Protein AF-A0A2S6U180-F1 (afdb_monomer_lite)

Secondary structure (DSSP, 8-state):
--------HHHHHHHHHHHHHHHHHHHHHHHHHHHHHHTTTS-TT-TT--HHHHHHHHHHHHHHHHHHHHHHHHHHHHHHHHHHHTT--HHHHHHHHHHHHHHHHHHHHHTTHHHHHHHHHHHHHHHHHHHHHHHHHHHHH-HHHHHTTT--PPPPPP-THHHH-PPSPPTT-PPPHHHHHHH--

Radius of gyration: 29.42 Å; chains: 1; bounding box: 78×48×86 Å

pLDDT: mean 75.54, std 15.7, range [37.44, 96.5]

Structure (mmCIF, N/CA/C/O backbone):
data_AF-A0A2S6U180-F1
#
_entry.id   AF-A0A2S6U180-F1
#
loop_
_atom_site.group_PDB
_atom_site.id
_atom_site.type_symbol
_atom_site.label_atom_id
_atom_site.label_alt_id
_atom_site.label_comp_id
_atom_site.label_asym_id
_atom_site.label_entity_id
_atom_site.label_seq_id
_atom_site.pdbx_PDB_ins_code
_atom_site.Cartn_x
_atom_site.Cartn_y
_atom_site.Cartn_z
_atom_site.occupancy
_atom_site.B_iso_or_equiv
_atom_site.auth_seq_id
_atom_site.auth_comp_id
_atom_site.auth_asym_id
_atom_site.auth_atom_id
_atom_site.pdbx_PDB_model_num
ATOM 1 N N . MET A 1 1 ? 51.887 -27.624 -37.334 1.00 37.44 1 MET A N 1
ATOM 2 C CA . MET A 1 1 ? 51.606 -26.177 -37.269 1.00 37.44 1 MET A CA 1
ATOM 3 C C . MET A 1 1 ? 50.260 -26.034 -36.567 1.00 37.44 1 MET A C 1
ATOM 5 O O . MET A 1 1 ? 49.251 -26.370 -37.163 1.00 37.44 1 MET A O 1
ATOM 9 N N . ARG A 1 2 ? 50.251 -25.759 -35.254 1.00 38.06 2 ARG A N 1
ATOM 10 C CA . ARG A 1 2 ? 49.013 -25.560 -34.478 1.00 38.06 2 ARG A CA 1
ATOM 11 C C . ARG A 1 2 ? 48.695 -24.070 -34.531 1.00 38.06 2 ARG A C 1
ATOM 13 O O . ARG A 1 2 ? 49.403 -23.289 -33.900 1.00 38.06 2 ARG A O 1
ATOM 20 N N . GLU A 1 3 ? 47.698 -23.695 -35.321 1.00 40.91 3 GLU A N 1
ATOM 21 C CA . GLU A 1 3 ? 47.130 -22.348 -35.304 1.00 40.91 3 GLU A CA 1
ATOM 22 C C . GLU A 1 3 ? 46.509 -22.102 -33.927 1.00 40.91 3 GLU A C 1
ATOM 24 O O . GLU A 1 3 ? 45.596 -22.806 -33.494 1.00 40.91 3 GLU A O 1
ATOM 29 N N . LYS A 1 4 ? 47.068 -21.136 -33.196 1.00 45.94 4 LYS A N 1
ATOM 30 C CA . LYS A 1 4 ? 46.439 -20.596 -31.997 1.00 45.94 4 LYS A CA 1
ATOM 31 C C . LYS A 1 4 ? 45.227 -19.794 -32.455 1.00 45.94 4 LYS A C 1
ATOM 33 O O . LYS A 1 4 ? 45.378 -18.685 -32.953 1.00 45.94 4 LYS A O 1
ATOM 38 N N . MET A 1 5 ? 44.044 -20.358 -32.251 1.00 46.09 5 MET A N 1
ATOM 39 C CA . MET A 1 5 ? 42.786 -19.624 -32.263 1.00 46.09 5 MET A CA 1
ATOM 40 C C . MET A 1 5 ? 42.813 -18.674 -31.058 1.00 46.09 5 MET A C 1
ATOM 42 O O . MET A 1 5 ? 42.493 -19.055 -29.933 1.00 46.09 5 MET A O 1
ATOM 46 N N . SER A 1 6 ? 43.340 -17.468 -31.271 1.00 44.34 6 SER A N 1
ATOM 47 C CA . SER A 1 6 ? 43.267 -16.380 -30.301 1.00 44.34 6 SER A CA 1
ATOM 48 C C . SER A 1 6 ? 41.838 -15.868 -30.334 1.00 44.34 6 SER A C 1
ATOM 50 O O . SER A 1 6 ? 41.501 -15.018 -31.150 1.00 44.34 6 SER A O 1
ATOM 52 N N . VAL A 1 7 ? 40.987 -16.462 -29.504 1.00 49.31 7 VAL A N 1
ATOM 53 C CA . VAL A 1 7 ? 39.642 -15.950 -29.265 1.00 49.31 7 VAL A CA 1
ATOM 54 C C . VAL A 1 7 ? 39.806 -14.557 -28.669 1.00 49.31 7 VAL A C 1
ATOM 56 O O . VAL A 1 7 ? 40.438 -14.402 -27.624 1.00 49.31 7 VAL A O 1
ATOM 59 N N . ASP A 1 8 ? 39.319 -13.549 -29.384 1.00 47.88 8 ASP A N 1
ATOM 60 C CA . ASP A 1 8 ? 39.367 -12.168 -28.936 1.00 47.88 8 ASP A CA 1
ATOM 61 C C . ASP A 1 8 ? 38.451 -12.008 -27.718 1.00 47.88 8 ASP A C 1
ATOM 63 O O . ASP A 1 8 ? 37.224 -11.995 -27.814 1.00 47.88 8 ASP A O 1
ATOM 67 N N . VAL A 1 9 ? 39.068 -11.969 -26.539 1.00 48.19 9 VAL A N 1
ATOM 68 C CA . VAL A 1 9 ? 38.379 -11.913 -25.246 1.00 48.19 9 VAL A CA 1
ATOM 69 C C . VAL A 1 9 ? 37.598 -10.600 -25.095 1.00 48.19 9 VAL A C 1
ATOM 71 O O . VAL A 1 9 ? 36.636 -10.552 -24.332 1.00 48.19 9 VAL A O 1
ATOM 74 N N . SER A 1 10 ? 37.956 -9.553 -25.850 1.00 51.66 10 SER A N 1
ATOM 75 C CA . SER A 1 10 ? 37.253 -8.267 -25.824 1.00 51.66 10 SER A CA 1
ATOM 76 C C . SER A 1 10 ? 35.822 -8.360 -26.380 1.00 51.66 10 SER A C 1
ATOM 78 O O . SER A 1 10 ? 34.905 -7.857 -25.734 1.00 51.66 10 SER A O 1
ATOM 80 N N . ASN A 1 11 ? 35.596 -9.124 -27.458 1.00 53.97 11 ASN A N 1
ATOM 81 C CA . ASN A 1 11 ? 34.254 -9.392 -28.000 1.00 53.97 11 ASN A CA 1
ATOM 82 C C . ASN A 1 11 ? 33.385 -10.243 -27.060 1.00 53.97 11 ASN A C 1
ATOM 84 O O . ASN A 1 11 ? 32.184 -10.016 -26.954 1.00 53.97 11 ASN A O 1
ATOM 88 N N . ILE A 1 12 ? 33.981 -11.196 -26.329 1.00 53.19 12 ILE A N 1
ATOM 89 C CA . ILE A 1 12 ? 33.243 -12.035 -25.363 1.00 53.19 12 ILE A CA 1
ATOM 90 C C . ILE A 1 12 ? 32.713 -11.199 -24.194 1.00 53.19 12 ILE A C 1
ATOM 92 O O . ILE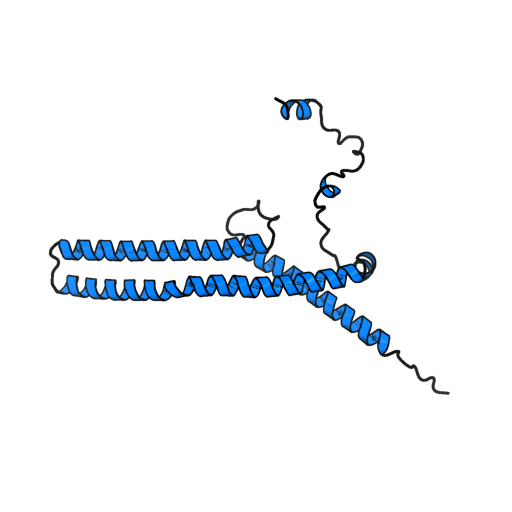 A 1 12 ? 31.620 -11.458 -23.686 1.00 53.19 12 ILE A O 1
ATOM 96 N N . HIS A 1 13 ? 33.487 -10.210 -23.739 1.00 59.34 13 HIS A N 1
ATOM 97 C CA . HIS A 1 13 ? 33.041 -9.304 -22.683 1.00 59.34 13 HIS A CA 1
ATOM 98 C C . HIS A 1 13 ? 31.853 -8.449 -23.130 1.00 59.34 13 HIS A C 1
ATOM 100 O O . HIS A 1 13 ? 30.951 -8.229 -22.323 1.00 59.34 13 HIS A O 1
ATOM 106 N N . ASP A 1 14 ? 31.827 -8.048 -24.400 1.00 72.94 14 ASP A N 1
ATOM 107 C CA . ASP A 1 14 ? 30.761 -7.231 -24.978 1.00 72.94 14 ASP A CA 1
ATOM 108 C C . ASP A 1 14 ? 29.481 -8.049 -25.233 1.00 72.94 14 ASP A C 1
ATOM 110 O O . ASP A 1 14 ? 28.389 -7.635 -24.853 1.00 72.94 14 ASP A O 1
ATOM 114 N N . GLU A 1 15 ? 29.598 -9.277 -25.754 1.00 75.56 15 GLU A N 1
ATOM 115 C CA . GLU A 1 15 ? 28.458 -10.197 -25.915 1.00 75.56 15 GLU A CA 1
ATOM 116 C C . GLU A 1 15 ? 27.846 -10.613 -24.574 1.00 75.56 15 GLU A C 1
ATOM 118 O O . GLU A 1 15 ? 26.622 -10.678 -24.429 1.00 75.56 15 GLU A O 1
ATOM 123 N N . ARG A 1 16 ? 28.684 -10.871 -23.565 1.00 77.62 16 ARG A N 1
ATOM 124 C CA . ARG A 1 16 ? 28.202 -11.206 -22.225 1.00 77.62 16 ARG A CA 1
ATOM 125 C C . ARG A 1 16 ? 27.516 -10.012 -21.569 1.00 77.62 16 ARG A C 1
ATOM 127 O O . ARG A 1 16 ? 26.445 -10.184 -20.999 1.00 77.62 16 ARG A O 1
ATOM 134 N N . LEU A 1 17 ? 28.101 -8.817 -21.658 1.00 79.31 17 LEU A N 1
ATOM 135 C CA . LEU A 1 17 ? 27.483 -7.592 -21.146 1.00 79.31 17 LEU A CA 1
ATOM 136 C C . LEU A 1 17 ? 26.146 -7.313 -21.846 1.00 79.31 17 LEU A C 1
ATOM 138 O O . LEU A 1 17 ? 25.161 -6.991 -21.182 1.00 79.31 17 LEU A O 1
ATOM 142 N N . ARG A 1 18 ? 26.098 -7.522 -23.166 1.00 74.81 18 ARG A N 1
ATOM 143 C CA . ARG A 1 18 ? 24.877 -7.446 -23.969 1.00 74.81 18 ARG A CA 1
ATOM 144 C C . ARG A 1 18 ? 23.807 -8.401 -23.457 1.00 74.81 18 ARG A C 1
ATOM 146 O O . ARG A 1 18 ? 22.694 -7.970 -23.171 1.00 74.81 18 ARG A O 1
ATOM 153 N N . SER A 1 19 ? 24.152 -9.672 -23.273 1.00 81.88 19 SER A N 1
ATOM 154 C CA . SER A 1 19 ? 23.222 -10.664 -22.730 1.00 81.88 19 SER A CA 1
ATOM 155 C C . SER A 1 19 ? 22.696 -10.277 -21.345 1.00 81.88 19 SER A C 1
ATOM 157 O O . SER A 1 19 ? 21.508 -10.451 -21.091 1.00 81.88 19 SER A O 1
ATOM 159 N N . GLU A 1 20 ? 23.538 -9.744 -20.457 1.00 82.69 20 GLU A N 1
ATOM 160 C CA . GLU A 1 20 ? 23.117 -9.356 -19.104 1.00 82.69 20 GLU A CA 1
ATOM 161 C C . GLU A 1 20 ? 22.152 -8.161 -19.101 1.00 82.69 20 GLU A C 1
ATOM 163 O O . GLU A 1 20 ? 21.172 -8.172 -18.360 1.00 82.69 20 GLU A O 1
ATOM 168 N N . ILE A 1 21 ? 22.371 -7.151 -19.946 1.00 82.06 21 ILE A N 1
ATOM 169 C CA . ILE A 1 21 ? 21.459 -5.996 -20.047 1.00 82.06 21 ILE A CA 1
ATOM 170 C C . ILE A 1 21 ? 20.120 -6.412 -20.661 1.00 82.06 21 ILE A C 1
ATOM 172 O O . ILE A 1 21 ? 19.075 -5.972 -20.189 1.00 82.06 21 ILE A O 1
ATOM 176 N N . LEU A 1 22 ? 20.130 -7.302 -21.658 1.00 80.81 22 LEU A N 1
ATOM 177 C CA . LEU A 1 22 ? 18.902 -7.848 -22.242 1.00 80.81 22 LEU A CA 1
ATOM 178 C C . LEU A 1 22 ? 18.111 -8.678 -21.224 1.00 80.81 22 LEU A C 1
ATOM 180 O O . LEU A 1 22 ? 16.896 -8.523 -21.117 1.00 80.81 22 LEU A O 1
ATOM 184 N N . ASN A 1 23 ? 18.796 -9.498 -20.422 1.00 83.94 23 ASN A N 1
ATOM 185 C CA . ASN A 1 23 ? 18.167 -10.205 -19.309 1.00 83.94 23 ASN A CA 1
ATOM 186 C C . ASN A 1 23 ? 17.554 -9.211 -18.315 1.00 83.94 23 ASN A C 1
ATOM 188 O O . ASN A 1 23 ? 16.398 -9.362 -17.926 1.00 83.94 23 ASN A O 1
ATOM 192 N N . LEU A 1 24 ? 18.308 -8.180 -17.920 1.00 85.31 24 LEU A N 1
ATOM 193 C CA . LEU A 1 24 ? 17.847 -7.162 -16.978 1.00 85.31 24 LEU A CA 1
ATOM 194 C C . LEU A 1 24 ? 16.605 -6.434 -17.508 1.00 85.31 24 LEU A C 1
ATOM 196 O O . LEU A 1 24 ? 15.659 -6.235 -16.754 1.00 85.31 24 LEU A O 1
ATOM 200 N N . PHE A 1 25 ? 16.568 -6.118 -18.800 1.00 83.56 25 PHE A N 1
ATOM 201 C CA . PHE A 1 25 ? 15.406 -5.531 -19.459 1.00 83.56 25 PHE A CA 1
ATOM 202 C C . PHE A 1 25 ? 14.182 -6.447 -19.460 1.00 83.56 25 PHE A C 1
ATOM 204 O O . PHE A 1 25 ? 13.083 -6.019 -19.122 1.00 83.56 25 PHE A O 1
ATOM 211 N N . GLN A 1 26 ? 14.350 -7.726 -19.791 1.00 83.62 26 GLN A N 1
ATOM 212 C CA . GLN A 1 26 ? 13.243 -8.682 -19.715 1.00 83.62 26 GLN A CA 1
ATOM 213 C C . GLN A 1 26 ? 12.707 -8.798 -18.282 1.00 83.62 26 GLN A C 1
ATOM 215 O O . GLN A 1 26 ? 11.494 -8.856 -18.074 1.00 83.62 26 GLN A O 1
ATOM 220 N N . TYR A 1 27 ? 13.595 -8.769 -17.283 1.00 85.81 27 TYR A N 1
ATOM 221 C CA . TYR A 1 27 ? 13.196 -8.727 -15.879 1.00 85.81 27 TYR A CA 1
ATOM 222 C C . TYR A 1 27 ? 12.442 -7.444 -15.517 1.00 85.81 27 TYR A C 1
ATOM 224 O O . TYR A 1 27 ? 11.446 -7.537 -14.796 1.00 85.81 27 TYR A O 1
ATOM 232 N N . THR A 1 28 ? 12.861 -6.268 -16.003 1.00 83.19 28 THR A N 1
ATOM 233 C CA . THR A 1 28 ? 12.114 -5.027 -15.748 1.00 83.19 28 THR A CA 1
ATOM 234 C C . THR A 1 28 ? 10.736 -5.066 -16.403 1.00 83.19 28 THR A C 1
ATOM 236 O O . THR A 1 28 ? 9.760 -4.734 -15.737 1.00 83.19 28 THR A O 1
ATOM 239 N N . GLN A 1 29 ? 10.603 -5.562 -17.640 1.00 81.06 29 GLN A N 1
ATOM 240 C CA . GLN A 1 29 ? 9.292 -5.691 -18.293 1.00 81.06 29 GLN A CA 1
ATOM 241 C C . GLN A 1 29 ? 8.362 -6.658 -17.552 1.00 81.06 29 GLN A C 1
ATOM 243 O O . GLN A 1 29 ? 7.226 -6.301 -17.245 1.00 81.06 29 GLN A O 1
ATOM 248 N N . ARG A 1 30 ? 8.854 -7.842 -17.170 1.00 84.00 30 ARG A N 1
ATOM 249 C CA . ARG A 1 30 ? 8.071 -8.799 -16.375 1.00 84.00 30 ARG A CA 1
ATOM 250 C C . ARG A 1 30 ? 7.596 -8.195 -15.052 1.00 84.00 30 ARG A C 1
ATOM 252 O O . ARG A 1 30 ? 6.460 -8.400 -14.642 1.00 84.00 30 ARG A O 1
ATOM 259 N N . MET A 1 31 ? 8.455 -7.433 -14.381 1.00 82.75 31 MET A N 1
ATOM 260 C CA . MET A 1 31 ? 8.093 -6.751 -13.141 1.00 82.75 31 MET A CA 1
ATOM 261 C C . MET A 1 31 ? 6.966 -5.731 -13.351 1.00 82.75 31 MET A C 1
ATOM 263 O O . MET A 1 31 ? 6.072 -5.644 -12.510 1.00 82.75 31 MET A O 1
ATOM 267 N N . ARG A 1 32 ? 6.964 -4.989 -14.469 1.00 76.38 32 ARG A N 1
ATOM 268 C CA . ARG A 1 32 ? 5.857 -4.080 -14.814 1.00 76.38 32 ARG A CA 1
ATOM 269 C C . ARG A 1 32 ? 4.537 -4.830 -14.950 1.00 76.38 32 ARG A C 1
ATOM 271 O O . ARG A 1 32 ? 3.523 -4.367 -14.438 1.00 76.38 32 ARG A O 1
ATOM 278 N N . GLU A 1 33 ? 4.554 -5.983 -15.614 1.00 79.56 33 GLU A N 1
ATOM 279 C CA . GLU A 1 33 ? 3.367 -6.828 -15.771 1.00 79.56 33 GLU A CA 1
ATOM 280 C C . GLU A 1 33 ? 2.856 -7.347 -14.423 1.00 79.56 33 GLU A C 1
ATOM 282 O O . GLU A 1 33 ? 1.653 -7.308 -14.169 1.00 79.56 33 GLU A O 1
ATOM 287 N N . GLU A 1 34 ? 3.756 -7.784 -13.539 1.00 80.94 34 GLU A N 1
ATOM 288 C CA . GLU A 1 34 ? 3.396 -8.245 -12.194 1.00 80.94 34 GLU A CA 1
ATOM 289 C C . GLU A 1 34 ? 2.771 -7.111 -11.355 1.00 80.94 34 GLU A C 1
ATOM 291 O O . GLU A 1 34 ? 1.741 -7.328 -10.717 1.00 80.94 34 GLU A O 1
ATOM 296 N N . ILE A 1 35 ? 3.317 -5.886 -11.403 1.00 76.88 35 ILE A N 1
ATOM 297 C CA . ILE A 1 35 ? 2.742 -4.716 -10.705 1.00 76.88 35 ILE A CA 1
ATOM 298 C C . ILE A 1 35 ? 1.373 -4.335 -11.287 1.00 76.88 35 ILE A C 1
ATOM 300 O O . ILE A 1 35 ? 0.445 -4.033 -10.532 1.00 76.88 35 ILE A O 1
ATOM 304 N N . ALA A 1 36 ? 1.215 -4.396 -12.610 1.00 73.12 36 ALA A N 1
ATOM 305 C CA . ALA A 1 36 ? -0.061 -4.116 -13.264 1.00 73.12 36 ALA A CA 1
ATOM 306 C C . ALA A 1 36 ? -1.157 -5.104 -12.856 1.00 73.12 36 ALA A C 1
ATOM 308 O O . ALA A 1 36 ? -2.298 -4.706 -12.627 1.00 73.12 36 ALA A O 1
ATOM 309 N N . GLN A 1 37 ? -0.809 -6.381 -12.696 1.00 76.62 37 GLN A N 1
ATOM 310 C CA . GLN A 1 37 ? -1.750 -7.409 -12.249 1.00 76.62 37 GLN A CA 1
ATOM 311 C C . GLN A 1 37 ? -2.187 -7.228 -10.788 1.00 76.62 37 GLN A C 1
ATOM 313 O O . GLN A 1 37 ? -3.317 -7.578 -10.458 1.00 76.62 37 GLN A O 1
ATOM 318 N N . MET A 1 38 ? -1.345 -6.657 -9.917 1.00 71.56 38 MET A N 1
ATOM 319 C CA . MET A 1 38 ? -1.708 -6.405 -8.512 1.00 71.56 38 MET A CA 1
ATOM 320 C C . MET A 1 38 ? -2.835 -5.371 -8.356 1.00 71.56 38 MET A C 1
ATOM 322 O O . MET A 1 38 ? -3.596 -5.455 -7.397 1.00 71.56 38 MET A O 1
ATOM 326 N N . ASN A 1 39 ? -2.964 -4.428 -9.296 1.00 62.00 39 ASN A N 1
ATOM 327 C CA . ASN A 1 39 ? -4.003 -3.389 -9.281 1.00 62.00 39 ASN A CA 1
ATOM 328 C C . ASN A 1 39 ? -5.239 -3.700 -10.114 1.00 62.00 39 ASN A C 1
ATOM 330 O O . ASN A 1 39 ? -6.178 -2.908 -10.103 1.00 62.00 39 ASN A O 1
ATOM 334 N N . ALA A 1 40 ? -5.271 -4.822 -10.834 1.00 59.56 40 ALA A N 1
ATOM 335 C CA . ALA A 1 40 ? -6.365 -5.170 -11.743 1.00 59.56 40 ALA A CA 1
ATOM 336 C C . ALA A 1 40 ? -7.684 -5.533 -11.020 1.00 59.56 40 ALA A C 1
ATOM 338 O O . ALA A 1 40 ? -8.483 -6.313 -11.531 1.00 59.56 40 ALA A O 1
ATOM 339 N N . VAL A 1 41 ? -7.906 -5.001 -9.817 1.00 52.28 41 VAL A N 1
ATOM 340 C CA . VAL A 1 41 ? -9.039 -5.318 -8.954 1.00 52.28 41 VAL A CA 1
ATOM 341 C C . VAL A 1 41 ? -10.326 -4.599 -9.381 1.00 52.28 41 VAL A C 1
ATOM 343 O O . VAL A 1 41 ? -11.371 -5.048 -8.931 1.00 52.28 41 VAL A O 1
ATOM 346 N N . ASP A 1 42 ? -10.334 -3.581 -10.266 1.00 48.81 4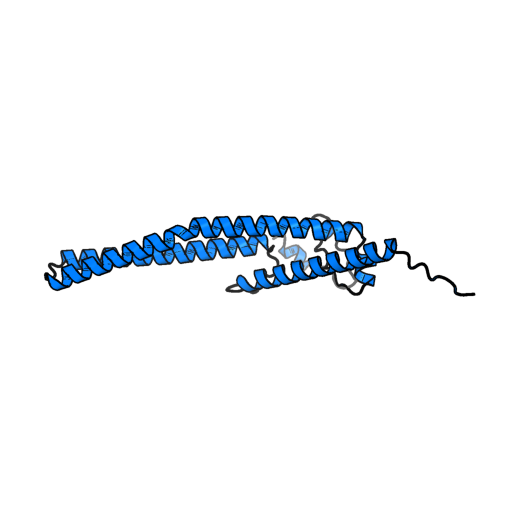2 ASP A N 1
ATOM 347 C CA . ASP A 1 42 ? -11.633 -2.937 -10.582 1.00 48.81 42 ASP A CA 1
ATOM 348 C C . ASP A 1 42 ? -11.858 -2.220 -11.933 1.00 48.81 42 ASP A C 1
ATOM 350 O O . ASP A 1 42 ? -12.924 -1.638 -12.114 1.00 48.81 42 ASP A O 1
ATOM 354 N N . ASP A 1 43 ? -10.957 -2.244 -12.926 1.00 45.75 43 ASP A N 1
ATOM 355 C CA . ASP A 1 43 ? -11.333 -1.694 -14.246 1.00 45.75 43 ASP A CA 1
ATOM 356 C C . ASP A 1 43 ? -10.542 -2.302 -15.414 1.00 45.75 43 ASP A C 1
ATOM 358 O O . ASP A 1 43 ? -9.318 -2.202 -15.494 1.00 45.75 43 ASP A O 1
ATOM 362 N N . GLU A 1 44 ? -11.248 -2.889 -16.385 1.00 48.84 44 GLU A N 1
ATOM 363 C CA . GLU A 1 44 ? -10.671 -3.302 -17.675 1.00 48.84 44 GLU A CA 1
ATOM 364 C C . GLU A 1 44 ? -10.176 -2.090 -18.500 1.00 48.84 44 GLU A C 1
ATOM 366 O O . GLU A 1 44 ? -9.504 -2.260 -19.522 1.00 48.84 44 GLU A O 1
ATOM 371 N N . ARG A 1 45 ? -10.480 -0.853 -18.070 1.00 47.00 45 ARG A N 1
ATOM 372 C CA . ARG A 1 45 ? -10.145 0.390 -18.785 1.00 47.00 45 ARG A CA 1
ATOM 373 C C . ARG A 1 45 ? -8.782 1.001 -18.442 1.00 47.00 45 ARG A C 1
ATOM 375 O O . ARG A 1 45 ? -8.314 1.835 -19.215 1.00 47.00 45 ARG A O 1
ATOM 382 N N . THR A 1 46 ? -8.093 0.581 -17.381 1.00 48.03 46 THR A N 1
ATOM 383 C CA . THR A 1 46 ? -6.809 1.178 -16.936 1.00 48.03 46 THR A CA 1
ATOM 384 C C . THR A 1 46 ? -5.561 0.435 -17.418 1.00 48.03 46 THR A C 1
ATOM 386 O O . THR A 1 46 ? -4.481 0.518 -16.836 1.00 48.03 46 THR A O 1
ATOM 389 N N . ARG A 1 47 ? -5.645 -0.243 -18.567 1.00 49.50 47 ARG A N 1
ATOM 390 C CA . ARG A 1 47 ? -4.487 -0.925 -19.174 1.00 49.50 47 ARG A CA 1
ATOM 391 C C . ARG A 1 47 ? -3.399 0.037 -19.703 1.00 49.50 47 ARG A C 1
ATOM 393 O O . ARG A 1 47 ? -2.330 -0.421 -20.096 1.00 49.50 47 ARG A O 1
ATOM 400 N N . PHE A 1 48 ? -3.654 1.350 -19.701 1.00 48.81 48 PHE A N 1
ATOM 401 C CA . PHE A 1 48 ? -2.722 2.398 -20.151 1.00 48.81 48 PHE A CA 1
ATOM 402 C C . PHE A 1 48 ? -2.101 3.232 -19.018 1.00 48.81 48 PHE A C 1
ATOM 404 O O . PHE A 1 48 ? -1.409 4.210 -19.295 1.00 48.81 48 PHE A O 1
ATOM 411 N N . GLU A 1 49 ? -2.317 2.871 -17.753 1.00 56.31 49 GLU A N 1
ATOM 412 C CA . GLU A 1 49 ? -1.683 3.586 -16.645 1.00 56.31 49 GLU A CA 1
ATOM 413 C C . GLU A 1 49 ? -0.199 3.233 -16.530 1.00 56.31 49 GLU A C 1
ATOM 415 O O . GLU A 1 49 ? 0.219 2.081 -16.679 1.00 56.31 49 GLU A O 1
ATOM 420 N N . SER A 1 50 ? 0.621 4.248 -16.262 1.00 68.62 50 SER A N 1
ATOM 421 C CA . SER A 1 50 ? 2.024 4.027 -15.930 1.00 68.62 50 SER A CA 1
ATOM 422 C C . SER A 1 50 ? 2.129 3.176 -14.662 1.00 68.62 50 SER A C 1
ATOM 424 O O . SER A 1 50 ? 1.307 3.273 -13.752 1.00 68.62 50 SER A O 1
ATOM 426 N N . VAL A 1 51 ? 3.189 2.377 -14.557 1.00 67.56 51 VAL A N 1
ATOM 427 C CA . VAL A 1 51 ? 3.440 1.534 -13.374 1.00 67.56 51 VAL A CA 1
ATOM 428 C C . VAL A 1 51 ? 3.539 2.373 -12.091 1.00 67.56 51 VAL A C 1
ATOM 430 O O . VAL A 1 51 ? 3.183 1.907 -11.012 1.00 67.56 51 VAL A O 1
ATOM 433 N N . ALA A 1 52 ? 3.951 3.640 -12.209 1.00 71.56 52 ALA A N 1
ATOM 434 C CA . ALA A 1 52 ? 3.939 4.600 -11.110 1.00 71.56 52 ALA A CA 1
ATOM 435 C C . ALA A 1 52 ? 2.517 4.898 -10.600 1.00 71.56 52 ALA A C 1
ATOM 437 O O . ALA A 1 52 ? 2.281 4.827 -9.398 1.00 71.56 52 ALA A O 1
ATOM 438 N N . GLN A 1 53 ? 1.564 5.167 -11.501 1.00 73.88 53 GLN A N 1
ATOM 439 C CA . GLN A 1 53 ? 0.159 5.409 -11.140 1.00 73.88 53 GLN A CA 1
ATOM 440 C C . GLN A 1 53 ? -0.479 4.177 -10.499 1.00 73.88 53 GLN A C 1
ATOM 442 O O . GLN A 1 53 ? -1.176 4.290 -9.495 1.00 73.88 53 GLN A O 1
ATOM 447 N N . GLN A 1 54 ? -0.176 2.999 -11.042 1.00 72.25 54 GLN A N 1
ATOM 448 C CA . GLN A 1 54 ? -0.604 1.729 -10.470 1.00 72.25 54 GLN A CA 1
ATOM 449 C C . GLN A 1 54 ? -0.075 1.572 -9.038 1.00 72.25 54 GLN A C 1
ATOM 451 O O . GLN A 1 54 ? -0.831 1.260 -8.123 1.00 72.25 54 GLN A O 1
ATOM 456 N N . LEU A 1 55 ? 1.207 1.827 -8.780 1.00 77.75 55 LEU A N 1
ATOM 457 C CA . LEU A 1 55 ? 1.724 1.707 -7.418 1.00 77.75 55 LEU A CA 1
ATOM 458 C C . LEU A 1 55 ? 1.112 2.732 -6.452 1.00 77.75 55 LEU A C 1
ATOM 460 O O . LEU A 1 55 ? 0.805 2.375 -5.314 1.00 77.75 55 LEU A O 1
ATOM 464 N N . ASP A 1 56 ? 0.914 3.976 -6.891 1.00 81.88 56 ASP A N 1
ATOM 465 C CA . ASP A 1 56 ? 0.226 4.989 -6.086 1.00 81.88 56 ASP A CA 1
ATOM 466 C C . ASP A 1 56 ? -1.201 4.535 -5.738 1.00 81.88 56 ASP A C 1
ATOM 468 O O . ASP A 1 56 ? -1.648 4.721 -4.604 1.00 81.88 56 ASP A O 1
ATOM 472 N N . ALA A 1 57 ? -1.886 3.854 -6.665 1.00 82.62 57 ALA A N 1
ATOM 473 C CA . ALA A 1 57 ? -3.180 3.233 -6.403 1.00 82.62 57 ALA A CA 1
ATOM 474 C C . ALA A 1 57 ? -3.098 2.116 -5.345 1.00 82.62 57 ALA A C 1
ATOM 476 O O . ALA A 1 57 ? -3.963 2.070 -4.473 1.00 82.62 57 ALA A O 1
ATOM 477 N N . ILE A 1 58 ? -2.048 1.279 -5.333 1.00 81.31 58 ILE A N 1
ATOM 478 C CA . ILE A 1 58 ? -1.836 0.261 -4.276 1.00 81.31 58 ILE A CA 1
ATOM 479 C C . ILE A 1 58 ? -1.659 0.928 -2.917 1.00 81.31 58 ILE A C 1
ATOM 481 O O . ILE A 1 58 ? -2.292 0.521 -1.939 1.00 81.31 58 ILE A O 1
ATOM 485 N N . VAL A 1 59 ? -0.772 1.926 -2.838 1.00 85.88 59 VAL A N 1
ATOM 486 C CA . VAL A 1 59 ? -0.487 2.632 -1.582 1.00 85.88 59 VAL A CA 1
ATOM 487 C C . VAL A 1 59 ? -1.770 3.266 -1.059 1.00 85.88 59 VAL A C 1
ATOM 489 O O . VAL A 1 59 ? -2.136 3.018 0.088 1.00 85.88 59 VAL A O 1
ATOM 492 N N . LYS A 1 60 ? -2.504 3.968 -1.926 1.00 85.06 60 LYS A N 1
ATOM 493 C CA . LYS A 1 60 ? -3.776 4.597 -1.579 1.00 85.06 60 LYS A CA 1
ATOM 494 C C . LYS A 1 60 ? -4.847 3.586 -1.171 1.00 85.06 60 LYS A C 1
ATOM 496 O O . LYS A 1 60 ? -5.469 3.756 -0.135 1.00 85.06 60 LYS A O 1
ATOM 501 N N . SER A 1 61 ? -5.029 2.502 -1.924 1.00 85.00 61 SER A N 1
ATOM 502 C CA . SER A 1 61 ? -5.982 1.440 -1.574 1.00 85.00 61 SER A CA 1
ATOM 503 C C . SER A 1 61 ? -5.659 0.821 -0.210 1.00 85.00 61 SER A C 1
ATOM 505 O O . SER A 1 61 ? -6.555 0.530 0.580 1.00 85.00 61 SER A O 1
ATOM 507 N N . THR A 1 62 ? -4.369 0.681 0.106 1.00 85.44 62 THR A N 1
ATOM 508 C CA . THR A 1 62 ? -3.911 0.188 1.410 1.00 85.44 62 THR A CA 1
ATOM 509 C C . THR A 1 62 ? -4.161 1.206 2.532 1.00 85.44 62 THR A C 1
ATOM 511 O O . THR A 1 62 ? -4.536 0.806 3.637 1.00 85.44 62 THR A O 1
ATOM 514 N N . GLU A 1 63 ? -3.978 2.505 2.272 1.00 88.56 63 GLU A N 1
ATOM 515 C CA . GLU A 1 63 ? -4.340 3.593 3.198 1.00 88.56 63 GLU A CA 1
ATOM 516 C C . GLU A 1 63 ? -5.847 3.607 3.462 1.00 88.56 63 GLU A C 1
ATOM 518 O O . GLU A 1 63 ? -6.265 3.569 4.617 1.00 88.56 63 GLU A O 1
ATOM 523 N N . ASP A 1 64 ? -6.662 3.565 2.409 1.00 89.00 64 ASP A N 1
ATOM 524 C CA . ASP A 1 64 ? -8.123 3.574 2.492 1.00 89.00 64 ASP A CA 1
ATOM 525 C C . ASP A 1 64 ? -8.644 2.353 3.265 1.00 89.00 64 ASP A C 1
ATOM 527 O O . ASP A 1 64 ? -9.479 2.488 4.162 1.00 89.00 64 ASP A O 1
ATOM 531 N N . ALA A 1 65 ? -8.102 1.160 2.998 1.00 88.69 65 ALA A N 1
ATOM 532 C CA . ALA A 1 65 ? -8.428 -0.044 3.759 1.00 88.69 65 ALA A CA 1
ATOM 533 C C . ALA A 1 65 ? -8.044 0.080 5.244 1.00 88.69 65 ALA A C 1
ATOM 535 O O . ALA A 1 65 ? -8.790 -0.369 6.116 1.00 88.69 65 ALA A O 1
ATOM 536 N N . THR A 1 66 ? -6.901 0.701 5.547 1.00 91.50 66 THR A N 1
ATOM 537 C CA . THR A 1 66 ? -6.450 0.916 6.930 1.00 91.50 66 THR A CA 1
ATOM 538 C C . THR A 1 66 ? -7.344 1.918 7.652 1.00 91.50 66 THR A C 1
ATOM 540 O O . THR A 1 66 ? -7.763 1.648 8.776 1.00 91.50 66 THR A O 1
ATOM 543 N N . ASN A 1 67 ? -7.702 3.023 6.997 1.00 90.56 67 ASN A N 1
ATOM 544 C CA . ASN A 1 67 ? -8.648 4.007 7.522 1.00 90.56 67 ASN A CA 1
ATOM 545 C C . ASN A 1 67 ? -10.010 3.366 7.797 1.00 90.56 67 ASN A C 1
ATOM 547 O O . ASN A 1 67 ? -10.550 3.532 8.886 1.00 90.56 67 ASN A O 1
ATOM 551 N N . GLY A 1 68 ? -10.511 2.537 6.876 1.00 92.94 68 GLY A N 1
ATOM 552 C CA . GLY A 1 68 ? -11.746 1.784 7.088 1.00 92.94 68 GLY A CA 1
ATOM 553 C C . GLY A 1 68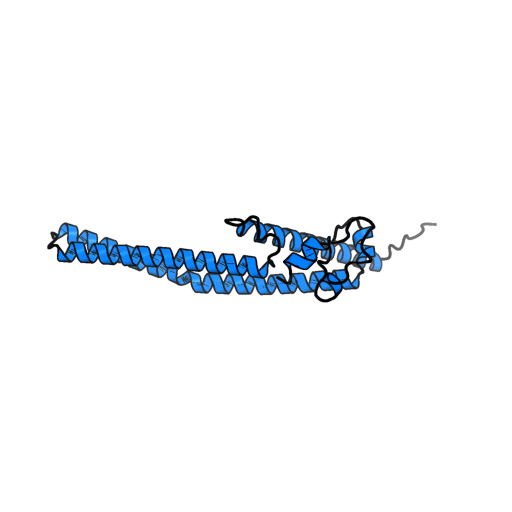 ? -11.678 0.865 8.312 1.00 92.94 68 GLY A C 1
ATOM 554 O O . GLY A 1 68 ? -12.629 0.806 9.086 1.00 92.94 68 GLY A O 1
ATOM 555 N N . ILE A 1 69 ? -10.553 0.177 8.544 1.00 93.00 69 ILE A N 1
ATOM 556 C CA . ILE A 1 69 ? -10.357 -0.636 9.758 1.00 93.00 69 ILE A CA 1
ATOM 557 C C . ILE A 1 69 ? -10.378 0.239 11.019 1.00 93.00 69 ILE A C 1
ATOM 559 O O . ILE A 1 69 ? -11.023 -0.138 11.997 1.00 93.00 69 ILE A O 1
ATOM 563 N N . LEU A 1 70 ? -9.696 1.388 11.004 1.00 93.44 70 LEU A N 1
ATOM 564 C CA . LEU A 1 70 ? -9.661 2.317 12.136 1.00 93.44 70 LEU A CA 1
ATOM 565 C C . LEU A 1 70 ? -11.057 2.862 12.464 1.00 93.44 70 LEU A C 1
ATOM 567 O O . LEU A 1 70 ? -11.455 2.820 13.624 1.00 93.44 70 LEU A O 1
ATOM 571 N N . GLU A 1 71 ? -11.840 3.250 11.457 1.00 95.44 71 GLU A N 1
ATOM 572 C CA . GLU A 1 71 ? -13.233 3.682 11.637 1.00 95.44 71 GLU A CA 1
ATOM 573 C C . GLU A 1 71 ? -14.107 2.582 12.262 1.00 95.44 71 GLU A C 1
ATOM 575 O O . GLU A 1 71 ? -14.931 2.850 13.138 1.00 95.44 71 GLU A O 1
ATOM 580 N N . GLN A 1 72 ? -13.927 1.317 11.857 1.00 96.00 72 GLN A N 1
ATOM 581 C CA . GLN A 1 72 ? -14.651 0.204 12.485 1.00 96.00 72 GLN A CA 1
ATOM 582 C C . GLN A 1 72 ? -14.247 0.001 13.953 1.00 96.00 72 GLN A C 1
ATOM 584 O O . GLN A 1 72 ? -15.098 -0.340 14.775 1.00 96.00 72 GLN A O 1
ATOM 589 N N . LEU A 1 73 ? -12.969 0.192 14.296 1.00 95.81 73 LEU A N 1
ATOM 590 C CA . LEU A 1 73 ? -12.481 0.097 15.676 1.00 95.81 73 LEU A CA 1
ATOM 591 C C . LEU A 1 73 ? -13.035 1.229 16.550 1.00 95.81 73 LEU A C 1
ATOM 593 O O . LEU A 1 73 ? -13.512 0.959 17.650 1.00 95.81 73 LEU A O 1
ATOM 597 N N . GLU A 1 74 ? -13.073 2.457 16.033 1.00 93.81 74 GLU A N 1
ATOM 598 C CA . GLU A 1 74 ? -13.725 3.591 16.701 1.00 93.81 74 GLU A CA 1
ATOM 599 C C . GLU A 1 74 ? -15.217 3.313 16.945 1.00 93.81 74 GLU A C 1
ATOM 601 O O . GLU A 1 74 ? -15.711 3.483 18.060 1.00 93.81 74 GLU A O 1
ATOM 606 N N . GLY A 1 75 ? -15.925 2.768 15.949 1.00 96.38 75 GLY A N 1
ATOM 607 C CA . GLY A 1 75 ? -17.323 2.360 16.105 1.00 96.38 75 GLY A CA 1
ATOM 608 C C . GLY A 1 75 ? -17.534 1.252 17.148 1.00 96.38 75 GLY A C 1
ATOM 609 O O . GLY A 1 75 ? -18.552 1.236 17.844 1.00 96.38 75 GLY A O 1
ATOM 610 N N . ILE A 1 76 ? -16.578 0.326 17.300 1.00 95.81 76 ILE A N 1
ATOM 611 C CA . ILE A 1 76 ? -16.604 -0.679 18.374 1.00 95.81 76 ILE A CA 1
ATOM 612 C C . ILE A 1 76 ? -16.474 -0.003 19.741 1.00 95.81 76 ILE A C 1
ATOM 614 O O . ILE A 1 76 ? -17.223 -0.354 20.657 1.00 95.81 76 ILE A O 1
ATOM 618 N N . ASP A 1 77 ? -15.566 0.960 19.887 1.00 95.44 77 ASP A N 1
ATOM 619 C CA . ASP A 1 77 ? -15.365 1.672 21.149 1.00 95.44 77 ASP A CA 1
ATOM 620 C C . ASP A 1 77 ? -16.596 2.516 21.534 1.00 95.44 77 ASP A C 1
ATOM 622 O O . ASP A 1 77 ? -17.017 2.491 22.696 1.00 95.44 77 ASP A O 1
ATOM 626 N N . ASP A 1 78 ? -17.269 3.142 20.564 1.00 96.50 78 ASP A N 1
ATOM 627 C CA . ASP A 1 78 ? -18.546 3.840 20.774 1.00 96.50 78 ASP A CA 1
ATOM 628 C C . ASP A 1 78 ? -19.656 2.902 21.277 1.00 96.50 78 ASP A C 1
ATOM 630 O O . ASP A 1 78 ? -20.420 3.240 22.190 1.00 96.50 78 ASP A O 1
ATOM 634 N N . LEU A 1 79 ? -19.765 1.700 20.700 1.00 95.50 79 LEU A N 1
ATOM 635 C CA . LEU A 1 79 ? -20.732 0.691 21.145 1.00 95.50 79 LEU A CA 1
ATOM 636 C C . LEU A 1 79 ? -20.418 0.199 22.561 1.00 95.50 79 LEU A C 1
ATOM 638 O O . LEU A 1 79 ? -21.330 0.004 23.369 1.00 95.50 79 LEU A O 1
ATOM 642 N N . VAL A 1 80 ? -19.136 0.014 22.881 1.00 95.06 80 VAL A N 1
ATOM 643 C CA . VAL A 1 80 ? -18.687 -0.352 24.228 1.00 95.06 80 VAL A CA 1
ATOM 644 C C . VAL A 1 80 ? -19.086 0.722 25.240 1.00 95.06 80 VAL A C 1
ATOM 646 O O . VAL A 1 80 ? -19.592 0.394 26.317 1.00 95.06 80 VAL A O 1
ATOM 649 N N . GLU A 1 81 ? -18.917 1.995 24.899 1.00 93.38 81 GLU A N 1
ATOM 650 C CA . GLU A 1 81 ? -19.292 3.106 25.771 1.00 93.38 81 GLU A CA 1
ATOM 651 C C . GLU A 1 81 ? -20.814 3.178 25.992 1.00 93.38 81 GLU A C 1
ATOM 653 O O . GLU A 1 81 ? -21.276 3.313 27.129 1.00 93.38 81 GLU A O 1
ATOM 658 N N . GLN A 1 82 ? -21.620 2.957 24.949 1.00 94.38 82 GLN A N 1
ATOM 659 C CA . GLN A 1 82 ? -23.079 2.850 25.085 1.00 94.38 82 GLN A CA 1
ATOM 660 C C . GLN A 1 82 ? -23.498 1.703 26.019 1.00 94.38 82 GLN A C 1
ATOM 662 O O . GLN A 1 82 ? -24.397 1.869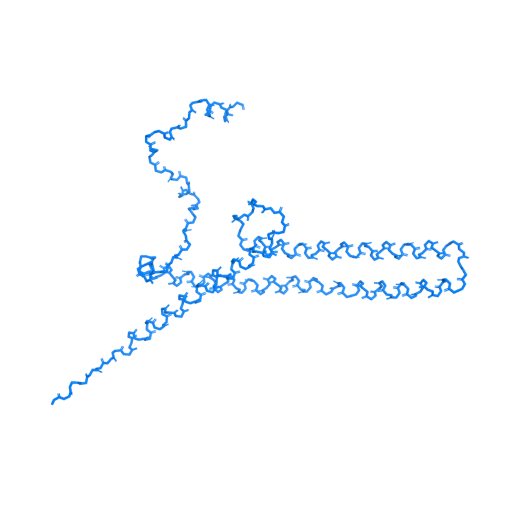 26.852 1.00 94.38 82 GLN A O 1
ATOM 667 N N . ILE A 1 83 ? -22.827 0.546 25.941 1.00 93.25 83 ILE A N 1
ATOM 668 C CA . ILE A 1 83 ? -23.078 -0.579 26.855 1.00 93.25 83 ILE A CA 1
ATOM 669 C C . ILE A 1 83 ? -22.792 -0.165 28.302 1.00 93.25 83 ILE A C 1
ATOM 671 O O . ILE A 1 83 ? -23.595 -0.465 29.189 1.00 93.25 83 ILE A O 1
ATOM 675 N N . ARG A 1 84 ? -21.703 0.565 28.568 1.00 88.62 84 ARG A N 1
ATOM 676 C CA . ARG A 1 84 ? -21.396 1.052 29.925 1.00 88.62 84 ARG A CA 1
ATOM 677 C C . ARG A 1 84 ? -22.471 2.001 30.446 1.00 88.62 84 ARG A C 1
ATOM 679 O O . ARG A 1 84 ? -22.923 1.849 31.582 1.00 88.62 84 ARG A O 1
ATOM 686 N N . GLN A 1 85 ? -22.918 2.933 29.610 1.00 91.19 85 GLN A N 1
ATOM 687 C CA . GLN A 1 85 ? -23.942 3.919 29.962 1.00 91.19 85 GLN A CA 1
ATOM 688 C C . GLN A 1 85 ? -25.323 3.294 30.203 1.00 91.19 85 GLN A C 1
ATOM 690 O O . GLN A 1 85 ? -26.119 3.847 30.961 1.00 91.19 85 GLN A O 1
ATOM 695 N N . SER A 1 86 ? -25.593 2.109 29.643 1.00 91.50 86 SER A N 1
ATOM 696 C CA . SER A 1 86 ? -26.841 1.365 29.875 1.00 91.50 86 SER A CA 1
ATOM 697 C C . SER A 1 86 ? -27.010 0.830 31.309 1.00 91.50 86 SER A C 1
ATOM 699 O O . SER A 1 86 ? -28.065 0.289 31.643 1.00 91.50 86 SER A O 1
ATOM 701 N N . GLY A 1 87 ? -25.999 0.988 32.174 1.00 86.50 87 GLY A N 1
ATOM 702 C CA . GLY A 1 87 ? -26.019 0.474 33.546 1.00 86.50 87 GLY A CA 1
ATOM 703 C C . GLY A 1 87 ? -25.673 -1.013 33.633 1.00 86.50 87 GLY A C 1
ATOM 704 O O . GLY A 1 87 ? -26.179 -1.716 34.508 1.00 86.50 87 GLY A O 1
ATOM 705 N N . ALA A 1 88 ? -24.835 -1.495 32.711 1.00 84.25 88 ALA A N 1
ATOM 706 C CA . ALA A 1 88 ? -24.423 -2.889 32.642 1.00 84.25 88 ALA A CA 1
ATOM 707 C C . ALA A 1 88 ? -23.734 -3.370 33.934 1.00 84.25 88 ALA A C 1
ATOM 709 O O . ALA A 1 88 ? -23.064 -2.610 34.638 1.00 84.25 88 ALA A O 1
ATOM 710 N N . ASP A 1 89 ? -23.890 -4.660 34.244 1.00 91.69 89 ASP A N 1
ATOM 711 C CA . ASP A 1 89 ? -23.321 -5.241 35.457 1.00 91.69 89 ASP A CA 1
ATOM 712 C C . ASP A 1 89 ? -21.778 -5.280 35.442 1.00 91.69 89 ASP A C 1
ATOM 714 O O . ASP A 1 89 ? -21.106 -5.037 34.434 1.00 91.69 89 ASP A O 1
ATOM 718 N N . LYS A 1 90 ? -21.191 -5.623 36.594 1.00 89.81 90 LYS A N 1
ATOM 719 C CA . LYS A 1 90 ? -19.735 -5.641 36.783 1.00 89.81 90 LYS A CA 1
ATOM 720 C C . LYS A 1 90 ? -19.005 -6.608 35.839 1.00 89.81 90 LYS A C 1
ATOM 722 O O . LYS A 1 90 ? -17.872 -6.326 35.455 1.00 89.81 90 LYS A O 1
ATOM 727 N N . ASN A 1 91 ? -19.618 -7.735 35.474 1.00 92.62 91 ASN A N 1
ATOM 728 C CA . ASN A 1 91 ? -19.007 -8.700 34.560 1.00 92.62 91 ASN A CA 1
ATOM 729 C C . ASN A 1 91 ? -19.013 -8.170 33.124 1.00 92.62 91 ASN A C 1
ATOM 731 O O . ASN A 1 91 ? -18.004 -8.292 32.430 1.00 92.62 91 ASN A O 1
ATOM 735 N N . VAL A 1 92 ? -20.110 -7.543 32.697 1.00 92.81 92 VAL A N 1
ATOM 736 C CA . VAL A 1 92 ? -20.205 -6.903 31.377 1.00 92.81 92 VAL A CA 1
ATOM 737 C C . VAL A 1 92 ? -19.217 -5.741 31.265 1.00 92.81 92 VAL A C 1
ATOM 739 O O . VAL A 1 92 ? -18.520 -5.627 30.260 1.00 92.81 92 VAL A O 1
ATOM 742 N N . SER A 1 93 ? -19.070 -4.936 32.320 1.00 90.94 93 SER A N 1
ATOM 743 C CA . SER A 1 93 ? -18.098 -3.834 32.351 1.00 90.94 93 SER A CA 1
ATOM 744 C C . SER A 1 93 ? -16.644 -4.330 32.222 1.00 90.94 93 SER A C 1
ATOM 746 O O . SER A 1 93 ? -15.855 -3.759 31.474 1.00 90.94 93 SER A O 1
ATOM 748 N N . LEU A 1 94 ? -16.305 -5.473 32.835 1.00 93.12 94 LEU A N 1
ATOM 749 C CA . LEU A 1 94 ? -14.983 -6.101 32.679 1.00 93.12 94 LEU A CA 1
ATOM 750 C C . LEU A 1 94 ? -14.735 -6.618 31.248 1.00 93.12 94 LEU A C 1
ATOM 752 O O . LEU A 1 94 ? -13.601 -6.626 30.769 1.00 93.12 94 LEU A O 1
ATOM 756 N N . LEU A 1 95 ? -15.776 -7.098 30.560 1.00 94.81 95 LEU A N 1
ATOM 757 C CA . LEU A 1 95 ? -15.669 -7.482 29.150 1.00 94.81 95 LEU A CA 1
ATOM 758 C C . LEU A 1 95 ? -15.461 -6.253 28.260 1.00 94.81 95 LEU A C 1
ATOM 760 O O . LEU A 1 95 ? -14.628 -6.307 27.361 1.00 94.81 95 LEU A O 1
ATOM 764 N N . CYS A 1 96 ? -16.144 -5.147 28.559 1.00 94.94 96 CYS A N 1
ATOM 765 C CA . CYS A 1 96 ? -15.955 -3.863 27.887 1.00 94.94 96 CYS A CA 1
ATOM 766 C C . CYS A 1 96 ? -14.502 -3.369 27.997 1.00 94.94 96 CYS A C 1
ATOM 768 O O . CYS A 1 96 ? -13.927 -2.954 26.995 1.00 94.94 96 CYS A O 1
ATOM 770 N N . ASP A 1 97 ? -13.872 -3.488 29.174 1.00 93.56 97 ASP A N 1
ATOM 771 C CA . ASP A 1 97 ? -12.454 -3.128 29.361 1.00 93.56 97 ASP A CA 1
ATOM 772 C C . ASP A 1 97 ? -11.536 -3.952 28.446 1.00 93.56 97 ASP A C 1
ATOM 774 O O . ASP A 1 97 ? -10.628 -3.421 27.808 1.00 93.56 97 ASP A O 1
ATOM 778 N N . LYS A 1 98 ? -11.802 -5.259 28.334 1.00 95.94 98 LYS A N 1
ATOM 779 C CA . LYS A 1 98 ? -11.027 -6.162 27.470 1.00 95.94 98 LYS A CA 1
ATOM 780 C C . LYS A 1 98 ? -11.227 -5.879 25.985 1.00 95.94 98 LYS A C 1
ATOM 782 O O . LYS A 1 98 ? -10.309 -6.133 25.206 1.00 95.94 98 LYS A O 1
ATOM 787 N N . ILE A 1 99 ? -12.414 -5.426 25.581 1.00 95.88 99 ILE A N 1
ATOM 788 C CA . ILE A 1 99 ? -12.674 -5.019 24.196 1.00 95.88 99 ILE A CA 1
ATOM 789 C C . ILE A 1 99 ? -11.885 -3.745 23.892 1.00 95.88 99 ILE A C 1
ATOM 791 O O . ILE A 1 99 ? -11.128 -3.753 22.927 1.00 95.88 99 ILE A O 1
ATOM 795 N N . GLY A 1 100 ? -11.957 -2.726 24.755 1.00 94.62 100 GLY A N 1
ATOM 796 C CA . GLY A 1 100 ? -11.205 -1.480 24.572 1.00 94.62 100 GLY A CA 1
ATOM 797 C C . GLY A 1 100 ? -9.689 -1.700 24.514 1.00 94.62 100 GLY A C 1
ATOM 798 O O . GLY A 1 100 ? -9.012 -1.163 23.642 1.00 94.62 100 GLY A O 1
ATOM 799 N N . GLU A 1 101 ? -9.138 -2.579 25.362 1.00 95.62 101 GLU A N 1
ATOM 800 C CA . GLU A 1 101 ? -7.712 -2.940 25.291 1.00 95.62 101 GLU A CA 1
ATOM 801 C C . GLU A 1 101 ? -7.343 -3.593 23.945 1.00 95.62 101 GLU A C 1
ATOM 803 O O . GLU A 1 101 ? -6.268 -3.349 23.394 1.00 95.62 101 GLU A O 1
ATOM 808 N N . LYS A 1 102 ? -8.227 -4.433 23.392 1.00 95.06 102 LYS A N 1
ATOM 809 C CA . LYS A 1 102 ? -8.015 -5.048 22.075 1.00 95.06 102 LYS A CA 1
ATOM 810 C C . LYS A 1 102 ? -8.140 -4.034 20.942 1.00 95.06 102 LYS A C 1
ATOM 812 O O . LYS A 1 102 ? -7.326 -4.107 20.025 1.00 95.06 102 LYS A O 1
ATOM 817 N N . SER A 1 103 ? -9.111 -3.123 21.021 1.00 95.44 103 SER A N 1
ATOM 818 C CA . SER A 1 103 ? -9.306 -2.042 20.049 1.00 95.44 103 SER A CA 1
ATOM 819 C C . SER A 1 103 ? -8.055 -1.168 19.969 1.00 95.44 103 SER A C 1
ATOM 821 O O . SER A 1 103 ? -7.438 -1.052 18.912 1.00 95.44 103 SER A O 1
ATOM 823 N N . MET A 1 104 ? -7.562 -0.709 21.124 1.00 93.31 104 MET A N 1
ATOM 824 C CA . MET A 1 104 ? -6.343 0.094 21.223 1.00 93.31 104 MET A CA 1
ATOM 825 C C . MET A 1 104 ? -5.120 -0.605 20.613 1.00 93.31 104 MET A C 1
ATOM 827 O O . MET A 1 104 ? -4.401 -0.010 19.814 1.00 93.31 104 MET A O 1
ATOM 831 N N . ARG A 1 105 ? -4.905 -1.892 20.919 1.00 93.19 105 ARG A N 1
ATOM 832 C CA . ARG A 1 105 ? -3.795 -2.659 20.322 1.00 93.19 105 ARG A CA 1
ATOM 833 C C . ARG A 1 105 ? -3.927 -2.819 18.806 1.00 93.19 105 ARG A C 1
ATOM 835 O O . ARG A 1 105 ? -2.911 -2.904 18.120 1.00 93.19 105 ARG A O 1
ATOM 842 N N . ALA A 1 106 ? -5.149 -2.906 18.283 1.00 91.44 106 ALA A N 1
ATOM 843 C CA . ALA A 1 106 ? -5.380 -2.972 16.845 1.00 91.44 106 ALA A CA 1
ATOM 844 C C . ALA A 1 106 ? -5.057 -1.626 16.170 1.00 91.44 106 ALA A C 1
ATOM 846 O O . ALA A 1 106 ? -4.352 -1.621 15.163 1.00 91.44 106 ALA A O 1
ATOM 847 N N . ILE A 1 107 ? -5.458 -0.500 16.774 1.00 91.38 107 ILE A N 1
ATOM 848 C CA . ILE A 1 107 ? -5.100 0.854 16.309 1.00 91.38 107 ILE A CA 1
ATOM 849 C C . ILE A 1 107 ? -3.573 1.033 16.264 1.00 91.38 107 ILE A C 1
ATOM 851 O O . ILE A 1 107 ? -3.017 1.455 15.246 1.00 91.38 107 ILE A O 1
ATOM 855 N N . GLU A 1 108 ? -2.870 0.652 17.335 1.00 89.25 108 GLU A N 1
ATOM 856 C CA . GLU A 1 108 ? -1.403 0.719 17.393 1.00 89.25 108 GLU A CA 1
ATOM 857 C C . GLU A 1 108 ? -0.742 -0.111 16.282 1.00 89.25 108 GLU A C 1
ATOM 859 O O . GLU A 1 108 ? 0.218 0.337 15.650 1.00 89.25 108 GLU A O 1
ATOM 864 N N . ALA A 1 109 ? -1.272 -1.304 15.992 1.00 86.25 109 ALA A N 1
ATOM 865 C CA . ALA A 1 109 ? -0.765 -2.152 14.915 1.00 86.25 109 ALA A CA 1
ATOM 866 C C . ALA A 1 109 ? -0.946 -1.509 13.527 1.00 86.25 109 ALA A C 1
ATOM 868 O O . ALA A 1 109 ? -0.054 -1.613 12.681 1.00 86.25 109 ALA A O 1
ATOM 869 N N . CYS A 1 110 ? -2.054 -0.798 13.305 1.00 88.00 110 CYS A N 1
ATOM 870 C CA . CYS A 1 110 ? -2.323 -0.064 12.066 1.00 88.00 110 CYS A CA 1
ATOM 871 C C . CYS A 1 110 ? -1.411 1.163 11.884 1.00 88.00 110 CYS A C 1
ATOM 873 O O . CYS A 1 110 ? -1.162 1.581 10.755 1.00 88.00 110 CYS A O 1
ATOM 875 N N . THR A 1 111 ? -0.828 1.703 12.961 1.00 79.75 111 THR A N 1
ATOM 876 C CA . THR A 1 111 ? -0.007 2.931 12.908 1.00 79.75 111 THR A CA 1
ATOM 877 C C . THR A 1 111 ? 1.304 2.743 12.114 1.00 79.75 111 THR A C 1
ATOM 879 O O . THR A 1 111 ? 1.922 3.710 11.675 1.00 79.75 111 THR A O 1
ATOM 882 N N . PHE A 1 112 ? 1.739 1.500 11.865 1.00 79.62 112 PHE A N 1
ATOM 883 C CA . PHE A 1 112 ? 2.941 1.205 11.066 1.00 79.62 112 PHE A CA 1
ATOM 884 C C . PHE A 1 112 ? 2.731 1.346 9.542 1.00 79.62 112 PHE A C 1
ATOM 886 O O . PHE A 1 112 ? 3.683 1.234 8.758 1.00 79.62 112 PHE A O 1
ATOM 893 N N . GLN A 1 113 ? 1.492 1.571 9.101 1.00 84.06 113 GLN A N 1
ATOM 894 C CA . GLN A 1 113 ? 1.139 1.575 7.686 1.00 84.06 113 GLN A CA 1
ATOM 895 C C . GLN A 1 113 ? 1.740 2.770 6.921 1.00 84.06 113 GLN A C 1
ATOM 897 O O . GLN A 1 113 ? 2.279 2.553 5.838 1.00 84.06 113 GLN A O 1
ATOM 902 N N . ASP A 1 114 ? 1.814 3.967 7.515 1.00 81.19 114 ASP A N 1
ATOM 903 C CA . ASP A 1 114 ? 2.461 5.145 6.898 1.00 81.19 114 ASP A CA 1
ATOM 904 C C . ASP A 1 114 ? 3.940 4.879 6.540 1.00 81.19 114 ASP A C 1
ATOM 906 O O . ASP A 1 114 ? 4.396 5.086 5.412 1.00 81.19 114 ASP A O 1
ATOM 910 N N . ILE A 1 115 ? 4.698 4.276 7.464 1.00 82.56 115 ILE A N 1
ATOM 911 C CA . ILE A 1 115 ? 6.096 3.888 7.212 1.00 82.56 115 ILE A CA 1
ATOM 912 C C . ILE A 1 115 ? 6.184 2.844 6.090 1.00 82.56 115 ILE A C 1
ATOM 914 O O . ILE A 1 115 ? 7.155 2.829 5.327 1.00 82.56 115 ILE A O 1
ATOM 918 N N . THR A 1 116 ? 5.191 1.960 5.987 1.00 84.19 116 THR A N 1
ATOM 919 C CA . THR A 1 116 ? 5.134 0.933 4.942 1.00 84.19 116 THR A CA 1
ATOM 920 C C . THR A 1 116 ? 4.883 1.561 3.572 1.00 84.19 116 THR A C 1
ATOM 922 O O . THR A 1 116 ? 5.648 1.273 2.649 1.00 84.19 116 THR A O 1
ATOM 925 N N . GLY A 1 117 ? 3.924 2.487 3.458 1.00 84.81 117 GLY A N 1
ATOM 926 C CA . GLY A 1 117 ? 3.666 3.254 2.233 1.00 84.81 117 GLY A CA 1
ATOM 927 C C . GLY A 1 117 ? 4.916 3.993 1.751 1.00 84.81 117 GLY A C 1
ATOM 928 O O . GLY A 1 117 ? 5.390 3.771 0.636 1.00 84.81 117 GLY A O 1
ATOM 929 N N . GLN A 1 118 ? 5.567 4.753 2.638 1.00 85.38 118 GLN A N 1
ATOM 930 C CA . GLN A 1 118 ? 6.802 5.477 2.306 1.00 85.38 118 GLN A CA 1
ATOM 931 C C . GLN A 1 118 ? 7.950 4.558 1.859 1.00 85.38 118 GLN A C 1
ATOM 933 O O . GLN A 1 118 ? 8.739 4.910 0.972 1.00 85.38 118 GLN A O 1
ATOM 938 N N . ARG A 1 119 ? 8.094 3.381 2.485 1.00 87.56 119 ARG A N 1
ATOM 939 C CA . ARG A 1 119 ? 9.115 2.392 2.103 1.00 87.56 119 ARG A CA 1
ATOM 940 C C . ARG A 1 119 ? 8.845 1.826 0.717 1.00 87.56 119 ARG A C 1
ATOM 942 O O . ARG A 1 119 ? 9.788 1.748 -0.069 1.00 87.56 119 ARG A O 1
ATOM 949 N N . ILE A 1 120 ? 7.594 1.486 0.418 1.00 86.12 120 ILE A N 1
ATOM 950 C CA . ILE A 1 120 ? 7.174 1.003 -0.900 1.00 86.12 120 ILE A CA 1
ATOM 951 C C . ILE A 1 120 ? 7.502 2.053 -1.968 1.00 86.12 120 ILE A C 1
ATOM 953 O O . ILE A 1 120 ? 8.230 1.748 -2.915 1.00 86.12 120 ILE A O 1
ATOM 957 N N . THR A 1 121 ? 7.107 3.313 -1.758 1.00 85.25 121 THR A N 1
ATOM 958 C CA . THR A 1 121 ? 7.427 4.416 -2.680 1.00 85.25 121 THR A CA 1
ATOM 959 C C . THR A 1 121 ? 8.935 4.560 -2.912 1.00 85.25 121 THR A C 1
ATOM 961 O O . THR A 1 121 ? 9.385 4.793 -4.035 1.00 85.25 121 THR A O 1
ATOM 964 N N . ARG A 1 122 ? 9.762 4.417 -1.867 1.00 86.44 122 ARG A N 1
ATOM 965 C CA . ARG A 1 122 ? 11.226 4.536 -1.990 1.00 86.44 122 ARG A CA 1
ATOM 966 C C . ARG A 1 122 ? 11.857 3.377 -2.761 1.00 86.44 122 ARG A C 1
ATOM 968 O O . ARG A 1 122 ? 12.755 3.611 -3.574 1.00 86.44 122 ARG A O 1
ATOM 975 N N . VAL A 1 123 ? 11.420 2.146 -2.493 1.00 87.44 123 VAL A N 1
ATOM 976 C CA . VAL A 1 123 ? 11.883 0.960 -3.229 1.00 87.44 123 VAL A CA 1
ATOM 977 C C . VAL A 1 123 ? 11.561 1.133 -4.708 1.00 87.44 123 VAL A C 1
ATOM 979 O O . VAL A 1 123 ? 12.447 0.981 -5.544 1.00 87.44 123 VAL A O 1
ATOM 982 N N . PHE A 1 124 ? 10.349 1.582 -5.022 1.00 84.38 124 PHE A N 1
ATOM 983 C CA . PHE A 1 124 ? 9.928 1.787 -6.399 1.00 84.38 124 PHE A CA 1
ATOM 984 C C . PHE A 1 124 ? 10.721 2.866 -7.134 1.00 84.38 124 PHE A C 1
ATOM 986 O O . PHE A 1 124 ? 11.191 2.623 -8.239 1.00 84.38 124 PHE A O 1
ATOM 993 N N . LYS A 1 125 ? 10.975 4.023 -6.510 1.00 84.25 125 LYS A N 1
ATOM 994 C CA . LYS A 1 125 ? 11.842 5.055 -7.113 1.00 84.25 125 LYS A CA 1
ATOM 995 C C . LYS A 1 125 ? 13.230 4.515 -7.469 1.00 84.25 125 LYS A C 1
ATOM 997 O O . LYS A 1 125 ? 13.808 4.906 -8.478 1.00 84.25 125 LYS A O 1
ATOM 1002 N N . SER A 1 126 ? 13.758 3.601 -6.655 1.00 86.88 126 SER A N 1
ATOM 1003 C CA . SER A 1 126 ? 15.025 2.924 -6.954 1.00 86.88 126 SER A CA 1
ATOM 1004 C C . SER A 1 126 ? 14.899 1.974 -8.149 1.00 86.88 126 SER A C 1
ATOM 1006 O O . SER A 1 126 ? 15.811 1.907 -8.967 1.00 86.88 126 SER A O 1
ATOM 1008 N N . MET A 1 127 ? 13.776 1.263 -8.272 1.00 85.00 127 MET A N 1
ATOM 1009 C CA . MET A 1 127 ? 13.498 0.382 -9.412 1.00 85.00 127 MET A CA 1
ATOM 1010 C C . MET A 1 127 ? 13.334 1.168 -10.714 1.00 85.00 127 MET A C 1
ATOM 1012 O O . MET A 1 127 ? 13.961 0.812 -11.706 1.00 85.00 127 MET A O 1
ATOM 1016 N N . GLN A 1 128 ? 12.587 2.274 -10.689 1.00 82.31 128 GLN A N 1
ATOM 1017 C CA . GLN A 1 128 ? 12.425 3.169 -11.836 1.00 82.31 128 GLN A CA 1
ATOM 1018 C C . GLN A 1 128 ? 13.775 3.723 -12.305 1.00 82.31 128 GLN A C 1
ATOM 1020 O O . GLN A 1 128 ? 14.062 3.748 -13.495 1.00 82.31 128 GLN A O 1
ATOM 1025 N N . PHE A 1 129 ? 14.658 4.089 -11.372 1.00 83.69 129 PHE A N 1
ATOM 1026 C CA . PHE A 1 129 ? 16.009 4.513 -11.729 1.00 83.69 129 PHE A CA 1
ATOM 1027 C C . PHE A 1 129 ? 16.797 3.419 -12.470 1.00 83.69 129 PHE A C 1
ATOM 1029 O O . PHE A 1 129 ? 17.502 3.720 -13.436 1.00 83.69 129 PHE A O 1
ATOM 1036 N N . VAL A 1 130 ? 16.692 2.158 -12.030 1.00 84.38 130 VAL A N 1
ATOM 1037 C CA . VAL A 1 130 ? 17.319 1.020 -12.722 1.00 84.38 130 VAL A CA 1
ATOM 1038 C C . VAL A 1 130 ? 16.720 0.858 -14.114 1.00 84.38 130 VAL A C 1
ATOM 1040 O O . VAL A 1 130 ? 17.476 0.785 -15.076 1.00 84.38 130 VAL A O 1
ATOM 1043 N N . GLU A 1 131 ? 15.394 0.868 -14.234 1.00 83.25 131 GLU A N 1
ATOM 1044 C CA . GLU A 1 131 ? 14.695 0.783 -15.517 1.00 83.25 131 GLU A CA 1
ATOM 1045 C C . GLU A 1 131 ? 15.151 1.875 -16.492 1.00 83.25 131 GLU A C 1
ATOM 1047 O O . GLU A 1 131 ? 15.565 1.557 -17.605 1.00 83.25 131 GLU A O 1
ATOM 1052 N N . ASP A 1 132 ? 15.186 3.138 -16.061 1.00 83.38 132 ASP A N 1
ATOM 1053 C CA . ASP A 1 132 ? 15.637 4.253 -16.896 1.00 83.38 132 ASP A CA 1
ATOM 1054 C C . ASP A 1 132 ? 17.066 4.041 -17.410 1.00 83.38 132 ASP A C 1
ATOM 1056 O O . ASP A 1 132 ? 17.400 4.441 -18.524 1.00 83.38 132 ASP A O 1
ATOM 1060 N N . ARG A 1 133 ? 17.950 3.445 -16.594 1.00 83.88 133 ARG A N 1
ATOM 1061 C CA . ARG A 1 133 ? 19.323 3.150 -17.030 1.00 83.88 133 ARG A CA 1
ATOM 1062 C C . ARG A 1 133 ? 19.373 1.991 -18.012 1.00 83.88 133 ARG A C 1
ATOM 1064 O O . ARG A 1 133 ? 20.154 2.063 -18.954 1.00 83.88 133 ARG A O 1
ATOM 1071 N N . VAL A 1 134 ? 18.561 0.959 -17.809 1.00 84.56 134 VAL A N 1
ATOM 1072 C CA . VAL A 1 134 ? 18.465 -0.175 -18.736 1.00 84.56 134 VAL A CA 1
ATOM 1073 C C . VAL A 1 134 ? 17.924 0.276 -20.086 1.00 84.56 134 VAL A C 1
ATOM 1075 O O . VAL A 1 134 ? 18.525 -0.042 -21.107 1.00 84.56 134 VAL A O 1
ATOM 1078 N N . ASN A 1 135 ? 16.860 1.079 -20.088 1.00 80.56 135 ASN A N 1
ATOM 1079 C CA . ASN A 1 135 ? 16.288 1.648 -21.306 1.00 80.56 135 ASN A CA 1
ATOM 1080 C C . ASN A 1 135 ? 17.309 2.543 -22.021 1.00 80.56 135 ASN A C 1
ATOM 1082 O O . ASN A 1 135 ? 17.563 2.342 -23.200 1.00 80.56 135 ASN A O 1
ATOM 1086 N N . ALA A 1 136 ? 18.013 3.423 -21.298 1.00 82.31 136 ALA A N 1
ATOM 1087 C CA . ALA A 1 136 ? 19.066 4.244 -21.898 1.00 82.31 136 ALA A CA 1
ATOM 1088 C C . ALA A 1 136 ? 20.215 3.413 -22.508 1.00 82.31 136 ALA A C 1
ATOM 1090 O O . ALA A 1 136 ? 20.785 3.806 -23.522 1.00 82.31 136 ALA A O 1
ATOM 1091 N N . MET A 1 137 ? 20.580 2.274 -21.905 1.00 80.00 137 MET A N 1
ATOM 1092 C CA . MET A 1 137 ? 21.588 1.367 -22.476 1.00 80.00 137 MET A CA 1
ATOM 1093 C C . MET A 1 137 ? 21.086 0.684 -23.753 1.00 80.00 137 MET A C 1
ATOM 1095 O O . MET A 1 137 ? 21.855 0.535 -24.697 1.00 80.00 137 MET A O 1
ATOM 1099 N N . ILE A 1 138 ? 19.807 0.311 -23.791 1.00 78.75 138 ILE A N 1
ATOM 1100 C CA . ILE A 1 138 ? 19.133 -0.251 -24.967 1.00 78.75 138 ILE A CA 1
ATOM 1101 C C . ILE A 1 138 ? 19.057 0.771 -26.103 1.00 78.75 138 ILE A C 1
ATOM 1103 O O . ILE A 1 138 ? 19.403 0.444 -27.237 1.00 78.75 138 ILE A O 1
ATOM 1107 N N . ASP A 1 139 ? 18.696 2.017 -25.799 1.00 77.75 139 ASP A N 1
ATOM 1108 C CA . ASP A 1 139 ? 18.595 3.091 -26.791 1.00 77.75 139 ASP A CA 1
ATOM 1109 C C . ASP A 1 139 ? 19.954 3.392 -27.438 1.00 77.75 139 ASP A C 1
ATOM 1111 O O . ASP A 1 139 ? 20.044 3.583 -28.651 1.00 77.75 139 ASP A O 1
ATOM 1115 N N . LEU A 1 140 ? 21.036 3.366 -26.648 1.00 75.75 140 LEU A N 1
ATOM 1116 C CA . LEU A 1 140 ? 22.407 3.540 -27.146 1.00 75.75 140 LEU A CA 1
ATOM 1117 C C . LEU A 1 140 ? 22.857 2.426 -28.102 1.00 75.75 140 LEU A C 1
ATOM 1119 O O . LEU A 1 140 ? 23.773 2.649 -28.893 1.00 75.75 140 LEU A O 1
ATOM 1123 N N . TRP A 1 141 ? 22.252 1.240 -28.029 1.00 72.88 141 TRP A N 1
ATOM 1124 C CA . TRP A 1 141 ? 22.566 0.114 -28.911 1.00 72.88 141 TRP A CA 1
ATOM 1125 C C . TRP A 1 141 ? 21.775 0.112 -30.214 1.00 72.88 141 TRP A C 1
ATOM 1127 O O . TRP A 1 141 ? 22.171 -0.590 -31.136 1.00 72.88 141 TRP A O 1
ATOM 1137 N N . GLY A 1 142 ? 20.714 0.914 -30.312 1.00 66.81 142 GLY A N 1
ATOM 1138 C CA . GLY A 1 142 ? 19.830 0.944 -31.471 1.00 66.81 142 GLY A CA 1
ATOM 1139 C C . GLY A 1 142 ? 18.813 -0.200 -31.455 1.00 66.81 142 GLY A C 1
ATOM 1140 O O . GLY A 1 142 ? 19.156 -1.374 -31.316 1.00 66.81 142 GLY A O 1
ATOM 1141 N N . ARG A 1 143 ? 17.528 0.145 -31.621 1.00 65.62 143 ARG A N 1
ATOM 1142 C CA . ARG A 1 143 ? 16.411 -0.819 -31.593 1.00 65.62 143 ARG A CA 1
ATOM 1143 C C . ARG A 1 143 ? 16.548 -1.918 -32.649 1.00 65.62 143 ARG A C 1
ATOM 1145 O O . ARG A 1 143 ? 16.257 -3.070 -32.351 1.00 65.62 143 ARG A O 1
ATOM 1152 N N . GLU A 1 144 ? 17.053 -1.579 -33.834 1.00 64.94 144 GLU A N 1
ATOM 1153 C CA . GLU A 1 144 ? 17.231 -2.508 -34.962 1.00 64.94 144 GLU A CA 1
ATOM 1154 C C . GLU A 1 144 ? 18.171 -3.676 -34.615 1.00 64.94 144 GLU A C 1
ATOM 1156 O O . GLU A 1 144 ? 17.870 -4.829 -34.924 1.00 64.94 144 GLU A O 1
ATOM 1161 N N . ASP A 1 145 ? 19.267 -3.401 -33.900 1.00 67.44 145 ASP A N 1
ATOM 1162 C CA . ASP A 1 145 ? 20.239 -4.417 -33.482 1.00 67.44 145 ASP A CA 1
ATOM 1163 C C . ASP A 1 145 ? 19.682 -5.334 -32.381 1.00 67.44 145 ASP A C 1
ATOM 1165 O O . ASP A 1 145 ? 20.081 -6.494 -32.269 1.00 67.44 145 ASP A O 1
ATOM 1169 N N . ILE A 1 146 ? 18.748 -4.837 -31.566 1.00 65.44 146 ILE A N 1
ATOM 1170 C CA . ILE A 1 146 ? 18.106 -5.603 -30.488 1.00 65.44 146 ILE A CA 1
ATOM 1171 C C . ILE A 1 146 ? 16.958 -6.456 -31.030 1.00 65.44 146 ILE A C 1
ATOM 1173 O O . ILE A 1 146 ? 16.839 -7.630 -30.676 1.00 65.44 146 ILE A O 1
ATOM 1177 N N . GLU A 1 147 ? 16.155 -5.907 -31.937 1.00 65.75 147 GLU A N 1
ATOM 1178 C CA . GLU A 1 147 ? 15.115 -6.655 -32.646 1.00 65.75 147 GLU A CA 1
ATOM 1179 C C . GLU A 1 147 ? 15.728 -7.773 -33.505 1.00 65.75 147 GLU A C 1
ATOM 1181 O O . GLU A 1 147 ? 15.198 -8.886 -33.544 1.00 65.75 147 GLU A O 1
ATOM 1186 N N . ALA A 1 148 ? 16.907 -7.544 -34.101 1.00 64.50 148 ALA A N 1
ATOM 1187 C CA . ALA A 1 148 ? 17.669 -8.568 -34.821 1.00 64.50 148 ALA A CA 1
ATOM 1188 C C . ALA A 1 148 ? 18.120 -9.750 -33.935 1.00 64.50 148 ALA A C 1
ATOM 1190 O O . ALA A 1 148 ? 18.376 -10.841 -34.450 1.00 64.50 148 ALA A O 1
ATOM 1191 N N . LEU A 1 149 ? 18.176 -9.570 -32.610 1.00 63.69 149 LEU A N 1
ATOM 1192 C CA . LEU A 1 149 ? 18.457 -10.632 -31.633 1.00 63.69 149 LEU A CA 1
ATOM 1193 C C . LEU A 1 149 ? 17.195 -11.413 -31.215 1.00 63.69 149 LEU A C 1
ATOM 1195 O O . LEU A 1 149 ? 17.277 -12.291 -30.356 1.00 63.69 149 LEU A O 1
ATOM 1199 N N . GLY A 1 150 ? 16.039 -11.126 -31.826 1.00 60.31 150 GLY A N 1
ATOM 1200 C CA . GLY A 1 150 ? 14.767 -11.796 -31.544 1.00 60.31 150 GLY A CA 1
ATOM 1201 C C . GLY A 1 150 ? 14.087 -11.312 -30.264 1.00 60.31 150 GLY A C 1
ATOM 1202 O O . GLY A 1 150 ? 13.270 -12.036 -29.696 1.00 60.31 150 GLY A O 1
ATOM 1203 N N . ILE A 1 151 ? 14.440 -10.117 -29.785 1.00 63.34 151 ILE A N 1
ATOM 1204 C CA . ILE A 1 151 ? 13.861 -9.515 -28.585 1.00 63.34 151 ILE A CA 1
ATOM 1205 C C . ILE A 1 151 ? 12.825 -8.489 -29.017 1.00 63.34 151 ILE A C 1
ATOM 1207 O O . ILE A 1 151 ? 13.161 -7.456 -29.590 1.00 63.34 151 ILE A O 1
ATOM 1211 N N . GLU A 1 152 ? 11.558 -8.777 -28.727 1.00 61.41 152 GLU A N 1
ATOM 1212 C CA . GLU A 1 152 ? 10.479 -7.817 -28.930 1.00 61.41 152 GLU A CA 1
ATOM 1213 C C . GLU A 1 152 ? 10.595 -6.701 -27.889 1.00 61.41 152 GLU A C 1
ATOM 1215 O O . GLU A 1 152 ? 10.379 -6.905 -26.691 1.00 61.41 152 GLU A O 1
ATOM 1220 N N . LEU A 1 153 ? 10.963 -5.507 -28.347 1.00 62.16 153 LEU A N 1
ATOM 1221 C CA . LEU A 1 153 ? 10.893 -4.308 -27.529 1.00 62.16 153 LEU A CA 1
ATOM 1222 C C . LEU A 1 153 ? 9.433 -3.826 -27.461 1.00 62.16 153 LEU A C 1
ATOM 1224 O O . LEU A 1 153 ? 8.704 -3.916 -28.455 1.00 62.16 153 LEU A O 1
ATOM 1228 N N . PRO A 1 154 ? 8.983 -3.263 -26.325 1.00 60.09 154 PRO A N 1
ATOM 1229 C CA . PRO A 1 154 ? 7.729 -2.537 -26.263 1.00 60.09 154 PRO A CA 1
ATOM 1230 C C . PRO A 1 154 ? 7.723 -1.480 -27.365 1.00 60.09 154 PRO A C 1
ATOM 1232 O O . PRO A 1 154 ? 8.672 -0.694 -27.495 1.00 60.09 154 PRO A O 1
ATOM 1235 N N . LYS A 1 155 ? 6.650 -1.477 -28.162 1.00 57.12 155 LYS A N 1
ATOM 1236 C CA . LYS A 1 155 ? 6.420 -0.429 -29.154 1.00 57.12 155 LYS A CA 1
ATOM 1237 C C . LYS A 1 155 ? 6.410 0.904 -28.420 1.00 57.12 155 LYS A C 1
ATOM 1239 O O . LYS A 1 155 ? 5.674 1.050 -27.440 1.00 57.12 155 LYS A O 1
ATOM 1244 N N . GLU A 1 156 ? 7.219 1.856 -28.879 1.00 52.19 156 GLU A N 1
ATOM 1245 C CA . GLU A 1 156 ? 7.093 3.225 -28.394 1.00 52.19 156 GLU A CA 1
ATOM 1246 C C . GLU A 1 156 ? 5.656 3.661 -28.631 1.00 52.19 156 GLU A C 1
ATOM 1248 O O . GLU A 1 156 ? 5.125 3.552 -29.736 1.00 52.19 156 GLU A O 1
ATOM 1253 N N . THR A 1 157 ? 4.990 4.062 -27.555 1.00 52.41 157 THR A N 1
ATOM 1254 C CA . THR A 1 157 ? 3.707 4.734 -27.686 1.00 52.41 157 THR A CA 1
ATOM 1255 C C . THR A 1 157 ? 4.065 6.150 -28.121 1.00 52.41 157 THR A C 1
ATOM 1257 O O . THR A 1 157 ? 4.777 6.810 -27.363 1.00 52.41 157 THR A O 1
ATOM 1260 N N . PRO A 1 158 ? 3.665 6.609 -29.320 1.00 48.66 158 PRO A N 1
ATOM 1261 C CA . PRO A 1 158 ? 3.999 7.955 -29.766 1.00 48.66 158 PRO A CA 1
ATOM 1262 C C . PRO A 1 158 ? 3.535 8.964 -28.712 1.00 48.66 158 PRO A C 1
ATOM 1264 O O . PRO A 1 158 ? 2.431 8.833 -28.176 1.00 48.66 158 PRO A O 1
ATOM 1267 N N . THR A 1 159 ? 4.368 9.949 -28.380 1.00 49.56 159 THR A N 1
ATOM 1268 C CA . THR A 1 159 ? 4.019 10.989 -27.400 1.00 49.56 159 THR A CA 1
ATOM 1269 C C . THR A 1 159 ? 4.118 12.375 -28.028 1.00 49.56 159 THR A C 1
ATOM 1271 O O . THR A 1 159 ? 4.917 12.611 -28.930 1.00 49.56 159 THR A O 1
ATOM 1274 N N . GLY A 1 160 ? 3.276 13.307 -27.573 1.00 57.12 160 GLY A N 1
ATOM 1275 C CA . GLY A 1 160 ? 3.251 14.674 -28.103 1.00 57.12 160 GLY A CA 1
ATOM 1276 C C . GLY A 1 160 ? 2.826 14.738 -29.574 1.00 57.12 160 GLY A C 1
ATOM 1277 O O . GLY A 1 160 ? 1.914 14.024 -29.990 1.00 57.12 160 GLY A O 1
ATOM 1278 N N . ASP A 1 161 ? 3.487 15.591 -30.359 1.00 51.16 161 ASP A N 1
ATOM 1279 C CA . ASP A 1 161 ? 3.174 15.809 -31.779 1.00 51.16 161 ASP A CA 1
ATOM 1280 C C . ASP A 1 161 ? 3.299 14.526 -32.615 1.00 51.16 161 ASP A C 1
ATOM 1282 O O . ASP A 1 161 ? 2.583 14.355 -33.596 1.00 51.16 161 ASP A O 1
ATOM 1286 N N . GLU A 1 162 ? 4.135 13.577 -32.191 1.00 55.91 162 GLU A N 1
ATOM 1287 C CA . GLU A 1 162 ? 4.338 12.285 -32.853 1.00 55.91 162 GLU A CA 1
ATOM 1288 C C . GLU A 1 162 ? 3.086 11.391 -32.802 1.00 55.91 162 GLU A C 1
ATOM 1290 O O . GLU A 1 162 ? 2.830 10.629 -33.731 1.00 55.91 162 GLU A O 1
ATOM 1295 N N . ALA A 1 163 ? 2.246 11.547 -31.770 1.00 58.84 163 ALA A N 1
ATOM 1296 C CA . ALA A 1 163 ? 0.927 10.910 -31.688 1.00 58.84 163 ALA A CA 1
ATOM 1297 C C . ALA A 1 163 ? -0.126 11.577 -32.586 1.00 58.84 163 ALA A C 1
ATOM 1299 O O . ALA A 1 163 ? -1.160 10.979 -32.883 1.00 58.84 163 ALA A O 1
ATOM 1300 N N . LEU A 1 164 ? 0.119 12.821 -33.004 1.00 57.84 164 LEU A N 1
ATOM 1301 C CA . LEU A 1 164 ? -0.763 13.595 -33.879 1.00 57.84 164 LEU A CA 1
ATOM 1302 C C . LEU A 1 164 ? -0.414 13.411 -35.361 1.00 57.84 164 LEU A C 1
ATOM 1304 O O . LEU A 1 164 ? -1.217 13.759 -36.229 1.00 57.84 164 LEU A O 1
ATOM 1308 N N . LEU A 1 165 ? 0.752 12.832 -35.660 1.00 52.69 165 LEU A N 1
ATOM 1309 C CA . LEU A 1 165 ? 1.180 12.474 -37.008 1.00 52.69 165 LEU A CA 1
ATOM 1310 C C . LEU A 1 165 ? 0.515 11.167 -37.457 1.00 52.69 165 LEU A C 1
ATOM 1312 O O . LEU A 1 165 ? 1.169 10.158 -37.713 1.00 52.69 165 LEU A O 1
ATOM 1316 N N . ASN A 1 166 ? -0.808 11.197 -37.612 1.00 60.94 166 ASN A N 1
ATOM 1317 C CA . ASN A 1 166 ? -1.468 10.220 -38.465 1.00 60.94 166 ASN A CA 1
ATOM 1318 C C . ASN A 1 166 ? -1.001 10.499 -39.900 1.00 60.94 166 ASN A C 1
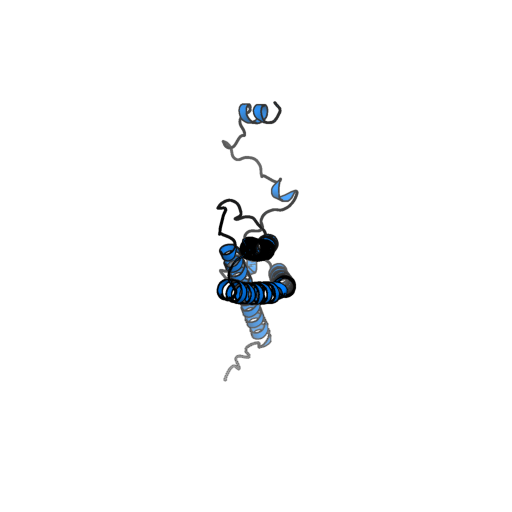ATOM 1320 O O . ASN A 1 166 ? -1.197 11.598 -40.424 1.00 60.94 166 ASN A O 1
ATOM 1324 N N . GLY A 1 167 ? -0.322 9.529 -40.515 1.00 61.41 167 GLY A N 1
ATOM 1325 C CA . GLY A 1 167 ? 0.058 9.607 -41.925 1.00 61.41 167 GLY A CA 1
ATOM 1326 C C . GLY A 1 167 ? -1.162 9.835 -42.833 1.00 61.41 167 GLY A C 1
ATOM 1327 O O . GLY A 1 167 ? -2.301 9.761 -42.368 1.00 61.41 167 GLY A O 1
ATOM 1328 N N . PRO A 1 168 ? -0.956 10.118 -44.134 1.00 54.09 168 PRO A N 1
ATOM 1329 C CA . PRO A 1 168 ? -2.062 10.336 -45.062 1.00 54.09 168 PRO A CA 1
ATOM 1330 C C . PRO A 1 168 ? -3.070 9.186 -44.965 1.00 54.09 168 PRO A C 1
ATOM 1332 O O . PRO A 1 168 ? -2.694 8.020 -45.100 1.00 54.09 168 PRO A O 1
ATOM 1335 N N . GLN A 1 169 ? -4.328 9.538 -44.685 1.00 57.12 169 GLN A N 1
ATOM 1336 C CA . GLN A 1 169 ? -5.420 8.592 -44.467 1.00 57.12 169 GLN A CA 1
ATOM 1337 C C . GLN A 1 169 ? -5.501 7.595 -45.627 1.00 57.12 169 GLN A C 1
ATOM 1339 O O . GLN A 1 169 ? -5.457 7.980 -46.800 1.00 57.12 169 GLN A O 1
ATOM 1344 N N . LEU A 1 170 ? -5.599 6.306 -45.294 1.00 54.50 170 LEU A N 1
ATOM 1345 C CA . LEU A 1 170 ? -5.806 5.263 -46.292 1.00 54.50 170 LEU A CA 1
ATOM 1346 C C . LEU A 1 170 ? -7.169 5.486 -46.977 1.00 54.50 170 LEU A C 1
ATOM 1348 O O . LEU A 1 170 ? -8.134 5.848 -46.298 1.00 54.50 170 LEU A O 1
ATOM 1352 N N . PRO A 1 171 ? -7.285 5.264 -48.301 1.00 48.88 171 PRO A N 1
ATOM 1353 C CA . PRO A 1 171 ? -8.550 5.437 -49.010 1.00 48.88 171 PRO A CA 1
ATOM 1354 C C . PRO A 1 171 ? -9.642 4.560 -48.383 1.00 48.88 171 PRO A C 1
ATOM 1356 O O . PRO A 1 171 ? -9.537 3.333 -48.412 1.00 48.88 171 PRO A O 1
ATOM 1359 N N . GLY A 1 172 ? -10.678 5.187 -47.819 1.00 63.72 172 GLY A N 1
ATOM 1360 C CA . GLY A 1 172 ? -11.789 4.505 -47.142 1.00 63.72 172 GLY A CA 1
ATOM 1361 C C . GLY A 1 172 ? -11.829 4.636 -45.613 1.00 63.72 172 GLY A C 1
ATOM 1362 O O . GLY A 1 172 ? -12.842 4.264 -45.030 1.00 63.72 172 GLY A O 1
ATOM 1363 N N . GLU A 1 173 ? -10.802 5.205 -44.973 1.00 63.91 173 GLU A N 1
ATOM 1364 C CA . GLU A 1 173 ? -10.833 5.616 -43.552 1.00 63.91 173 GLU A CA 1
ATOM 1365 C C . GLU A 1 173 ? -11.071 7.128 -43.385 1.00 63.91 173 GLU A C 1
ATOM 1367 O O . GLU A 1 173 ? -10.598 7.763 -42.443 1.00 63.91 173 GLU A O 1
ATOM 1372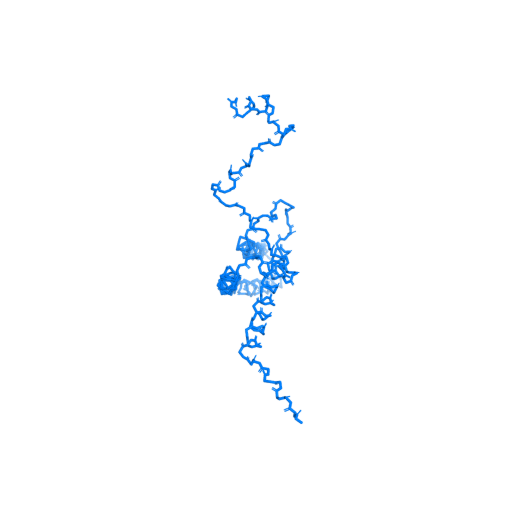 N N . GLU A 1 174 ? -11.791 7.730 -44.328 1.00 68.94 174 GLU A N 1
ATOM 1373 C CA . GLU A 1 174 ? -12.168 9.140 -44.277 1.00 68.94 174 GLU A CA 1
ATOM 1374 C C . GLU A 1 174 ? -13.197 9.347 -43.157 1.00 68.94 174 GLU A C 1
ATOM 1376 O O . GLU A 1 174 ? -14.219 8.658 -43.100 1.00 68.94 174 GLU A O 1
ATOM 1381 N N . ILE A 1 175 ? -12.940 10.301 -42.256 1.00 72.94 175 ILE A N 1
ATOM 1382 C CA . ILE A 1 175 ? -13.940 10.693 -41.255 1.00 72.94 175 ILE A CA 1
ATOM 1383 C C . ILE A 1 175 ? -15.133 11.275 -42.012 1.00 72.94 175 ILE A C 1
ATOM 1385 O O . ILE A 1 175 ? -14.979 12.191 -42.823 1.00 72.94 175 ILE A O 1
ATOM 1389 N N . SER A 1 176 ? -16.323 10.733 -41.757 1.00 75.56 176 SER A N 1
ATOM 1390 C CA . SER A 1 176 ? -17.532 11.195 -42.427 1.00 75.56 176 SER A CA 1
ATOM 1391 C C . SER A 1 176 ? -17.878 12.622 -41.987 1.00 75.56 176 SER A C 1
ATOM 1393 O O . SER A 1 176 ? -17.681 13.001 -40.831 1.00 75.56 176 SER A O 1
ATOM 1395 N N . GLN A 1 177 ? -18.424 13.429 -42.900 1.00 72.19 177 GLN A N 1
ATOM 1396 C CA . GLN A 1 177 ? -18.803 14.812 -42.587 1.00 72.19 177 GLN A CA 1
ATOM 1397 C C . GLN A 1 177 ? -19.846 14.885 -41.456 1.00 72.19 177 GLN A C 1
ATOM 1399 O O . GLN A 1 177 ? -19.809 15.807 -40.649 1.00 72.19 177 GLN A O 1
ATOM 1404 N N . GLU A 1 178 ? -20.717 13.879 -41.333 1.00 78.88 178 GLU A N 1
ATOM 1405 C CA . GLU A 1 178 ? -21.678 13.788 -40.226 1.00 78.88 178 GLU A CA 1
ATOM 1406 C C . GLU A 1 178 ? -21.003 13.624 -38.857 1.00 78.88 178 GLU A C 1
ATOM 1408 O O . GLU A 1 178 ? -21.547 14.069 -37.845 1.00 78.88 178 GLU A O 1
ATOM 1413 N N . ASP A 1 179 ? -19.828 12.998 -38.796 1.00 76.44 179 ASP A N 1
ATOM 1414 C CA . ASP A 1 179 ? -19.081 12.841 -37.546 1.00 76.44 179 ASP A CA 1
ATOM 1415 C C . ASP A 1 179 ? -18.281 14.101 -37.197 1.00 76.44 179 ASP A C 1
ATOM 1417 O O . ASP A 1 179 ? -18.116 14.413 -36.017 1.00 76.44 179 ASP A O 1
ATOM 1421 N N . ILE A 1 180 ? -17.870 14.876 -38.207 1.00 72.62 180 ILE A N 1
ATOM 1422 C CA . ILE A 1 180 ? -17.286 16.211 -38.018 1.00 72.62 180 ILE A CA 1
ATOM 1423 C C . ILE A 1 180 ? -18.339 17.163 -37.445 1.00 72.62 180 ILE A C 1
ATOM 1425 O O . ILE A 1 180 ? -18.075 17.864 -36.469 1.00 72.62 180 ILE A O 1
ATOM 1429 N N . ASP A 1 181 ? -19.551 17.150 -37.996 1.00 77.38 181 ASP A N 1
ATOM 1430 C CA . ASP A 1 181 ? -20.612 18.069 -37.586 1.00 77.38 181 ASP A CA 1
ATOM 1431 C C . ASP A 1 181 ? -21.073 17.824 -36.131 1.00 77.38 181 ASP A C 1
ATOM 1433 O O . ASP A 1 181 ? -21.468 18.764 -35.443 1.00 77.38 181 ASP A O 1
ATOM 1437 N N . LYS A 1 182 ? -20.947 16.592 -35.611 1.00 81.06 182 LYS A N 1
ATOM 1438 C CA . LYS A 1 182 ? -21.237 16.256 -34.199 1.00 81.06 182 LYS A CA 1
ATOM 1439 C C . LYS A 1 182 ? -20.217 16.807 -33.198 1.00 81.06 182 LYS A C 1
ATOM 1441 O O . LYS A 1 182 ? -20.549 16.927 -32.023 1.00 81.06 182 LYS A O 1
ATOM 1446 N N . LEU A 1 183 ? -18.989 17.105 -33.624 1.00 70.19 183 LEU A N 1
ATOM 1447 C CA . LEU A 1 183 ? -17.925 17.614 -32.745 1.00 70.19 183 LEU A CA 1
ATOM 1448 C C . LEU A 1 183 ? -18.014 19.129 -32.507 1.00 70.19 183 LEU A C 1
ATOM 1450 O O . LEU A 1 183 ? -17.415 19.627 -31.556 1.00 70.19 183 LEU A O 1
ATOM 1454 N N . PHE A 1 184 ? -18.751 19.854 -33.353 1.00 68.44 184 PHE A N 1
ATOM 1455 C CA . PHE A 1 184 ? -18.856 21.319 -33.318 1.00 68.44 184 PHE A CA 1
ATOM 1456 C C . PHE A 1 184 ? -20.281 21.835 -33.036 1.00 68.44 184 PHE A C 1
ATOM 1458 O O . PHE A 1 184 ? -20.544 23.023 -33.239 1.00 68.44 184 PHE A O 1
ATOM 1465 N N . ALA A 1 185 ? -21.181 20.960 -32.572 1.00 57.41 185 ALA A N 1
ATOM 1466 C CA . ALA A 1 185 ? -22.558 21.277 -32.184 1.00 57.41 185 ALA A CA 1
ATOM 1467 C C . ALA A 1 185 ? -22.730 21.417 -30.663 1.00 57.41 185 ALA A C 1
ATOM 1469 O O . ALA A 1 185 ? -22.074 20.660 -29.912 1.00 57.41 185 ALA A O 1
#

Sequence (185 aa):
MREKMSVDVSNIHDERLRSEILNLFQYTQRMREEIAQMNAVDDERTRFESVAQQLDAIVKSTEDATNGILEQLEGIDDLVEQIRQSGADKNVSLLCDKIGEKSMRAIEACTFQDITGQRITRVFKSMQFVEDRVNAMIDLWGREDIEALGIELPKETPTGDEALLNGPQLPGEEISQEDIDKLFA

Foldseek 3Di:
DDDPPPDPVVVVVVVVVVVVLLVVLVVLVVVLVVLVVVQPPDDPPVPPDDSLVSLVVVLVVLVVVLVVLLVVLVVQLVVLVVCVVVVDDPVSVVVSVVSNVVSVVSNVVSVCSVVVSVVSVVVVVVSVVSNVVSVVVCVVVPPVVVVVVVDDDPDPPQDDVRVVPPDDDDPPPDDDVVNVVVVVD